Protein AF-A0A0G0LZW6-F1 (afdb_monomer)

pLDDT: mean 90.38, std 9.76, range [41.59, 98.62]

Radius of gyration: 23.18 Å; Cα contacts (8 Å, |Δi|>4): 551; chains: 1; bounding box: 53×40×67 Å

Secondary structure (DSSP, 8-state):
-PPPHHHHHHS-SS-B-HHHHHTS---EEEEEGGGTGGGGGS--B--TT-SS-B-HHHHHH-TTTTHHHHHHHHHS-TTSPEEEEEETTEEEEEE-HHHHHHHHHTT-SEEEEEE--GGGHHHHBSSS-TTSPPEE-TTEEEEEETTTEEEEEESS-B-TT-EEEE---EEE-HHHHHHHHHTT-EEEEEETTEEEEE-TTSSGGGG-EE-TT-SEEESSSSEEEESS-B-TTPEEEE-GGGT---TT-B-SSPP----TT--SS-BTTGGG-HHHHHHTTT-S-HHHHHHHTT-

Organism: NCBI:txid1618422

InterPro domains:
  IPR001214 SET domain [PF00856] (149-240)
  IPR001214 SET domain [PS50280] (138-241)
  IPR003616 Post-SET domain [PS50868] (251-267)
  IPR046341 SET domain superfamily [G3DSA:2.170.270.10] (133-266)
  IPR046341 SET domain superfamily [SSF82199] (136-264)
  IPR053201 Flavunoidine biosynthesis N-methyltransferase [PTHR12350] (147-268)

Solvent-accessible surface area (backbone atoms only — not comparable to full-atom values): 16632 Å² total; per-residue (Å²): 132,82,78,52,67,69,51,69,75,64,49,78,96,68,57,64,30,63,73,43,56,68,70,52,96,62,70,77,44,79,43,56,43,79,72,50,53,71,55,33,80,38,36,81,40,60,45,97,96,54,71,55,67,28,29,54,45,59,32,71,78,34,40,80,82,35,40,70,62,42,46,49,23,71,71,39,70,70,90,59,61,29,35,28,29,80,43,97,92,38,68,39,76,80,45,46,69,44,33,53,52,37,41,52,76,68,68,46,67,57,43,51,26,25,75,52,55,76,68,49,49,83,69,18,42,64,53,76,46,98,84,60,49,48,50,66,35,92,41,49,46,81,43,82,27,98,78,64,58,47,22,28,28,24,74,34,74,41,51,62,64,34,59,44,35,40,60,54,66,53,73,38,39,60,70,53,41,55,52,38,49,76,74,68,37,46,68,50,60,58,42,101,61,35,23,35,51,42,66,86,81,77,45,79,76,68,31,53,35,69,19,74,70,34,44,34,39,31,77,43,84,44,33,33,21,22,67,36,73,40,52,54,73,38,75,48,23,33,40,61,46,34,52,47,68,54,62,82,44,62,54,94,60,73,58,71,58,78,37,94,73,52,71,41,58,55,41,22,54,47,54,74,38,64,74,49,41,66,73,42,60,93,23,31,20,59,41,52,48,54,52,61,78,72,110

Sequence (295 aa):
MELPKIIKDVGFEFSWDEPKVWALDIPVEEIPIKELTWHFSVPFWFKSGGKYDLTPQEVIDNPQQFAEEYQRIKLSDTSHPLDIMLWKGKWLLLDGLHRLVKLYLEEKATVAVRKIPHKDIPKILTKPLADGSSWITPKAEIKESPIGGKGMFAVGDIALGEVVTVWQGTYTDQKGAEKAKQEGKLVMQWDDNLFSVEDRGDDDGYFINHSCDSNLWMEDAYTLIARKYIKSGEEITADYALWEADENYISKWECSCGSIDCRKKITGKDWRINKIQEKYKDHFSPLINKRIKML

Structure (mmCIF, N/CA/C/O backbone):
data_AF-A0A0G0LZW6-F1
#
_entry.id   AF-A0A0G0LZW6-F1
#
loop_
_atom_site.group_PDB
_atom_site.id
_atom_site.type_symbol
_atom_site.label_atom_id
_atom_site.label_alt_id
_atom_site.label_comp_id
_atom_site.label_asym_id
_atom_site.label_entity_id
_atom_site.label_seq_id
_atom_site.pdbx_PDB_ins_code
_atom_site.Cartn_x
_atom_site.Cartn_y
_atom_site.Cartn_z
_atom_site.occupancy
_atom_site.B_iso_or_equiv
_atom_site.auth_seq_id
_atom_site.auth_comp_id
_atom_site.auth_asym_id
_atom_site.auth_atom_id
_atom_site.pdbx_PDB_model_num
ATOM 1 N N . MET A 1 1 ? 9.327 9.688 23.716 1.00 55.78 1 MET A N 1
ATOM 2 C CA . MET A 1 1 ? 8.593 8.776 24.616 1.00 55.78 1 MET A CA 1
ATOM 3 C C . MET A 1 1 ? 8.288 7.535 23.803 1.00 55.78 1 MET A C 1
ATOM 5 O O . MET A 1 1 ? 7.782 7.681 22.697 1.00 55.78 1 MET A O 1
ATOM 9 N N . GLU A 1 2 ? 8.724 6.371 24.261 1.00 68.62 2 GLU A N 1
ATOM 10 C CA . GLU A 1 2 ? 8.570 5.117 23.523 1.00 68.62 2 GLU A CA 1
ATOM 11 C C . GLU A 1 2 ? 7.111 4.639 23.587 1.00 68.62 2 GLU A C 1
ATOM 13 O O . GLU A 1 2 ? 6.469 4.784 24.627 1.00 68.62 2 GLU A O 1
ATOM 18 N N . LEU A 1 3 ? 6.570 4.109 22.483 1.00 76.25 3 LEU A N 1
ATOM 19 C CA . LEU A 1 3 ? 5.200 3.584 22.466 1.00 76.25 3 LEU A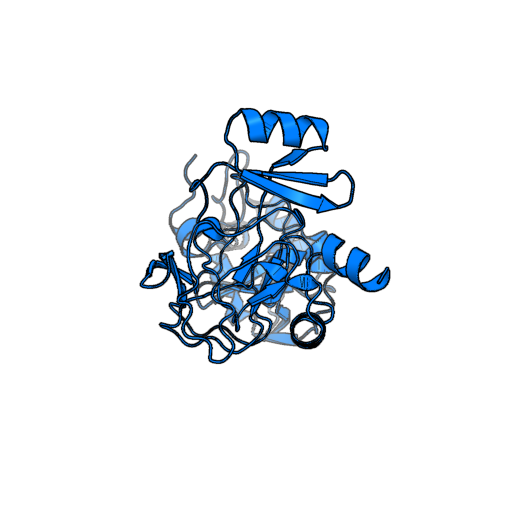 CA 1
ATOM 20 C C . LEU A 1 3 ? 5.067 2.386 23.423 1.00 76.25 3 LEU A C 1
ATOM 22 O O . LEU A 1 3 ? 5.975 1.545 23.452 1.00 76.25 3 LEU A O 1
ATOM 26 N N . PRO A 1 4 ? 3.939 2.248 24.150 1.00 83.56 4 PRO A N 1
ATOM 27 C CA . PRO A 1 4 ? 3.674 1.063 24.955 1.00 83.56 4 PRO A CA 1
ATOM 28 C C . PRO A 1 4 ? 3.776 -0.207 24.110 1.00 83.56 4 PRO A C 1
ATOM 30 O O . PRO A 1 4 ? 3.330 -0.230 22.962 1.00 83.56 4 PRO A O 1
ATOM 33 N N . LYS A 1 5 ? 4.315 -1.287 24.688 1.00 86.00 5 LYS A N 1
ATOM 34 C CA . LYS A 1 5 ? 4.509 -2.560 23.975 1.00 86.00 5 LYS A CA 1
ATOM 35 C C . LYS A 1 5 ? 3.227 -3.044 23.292 1.00 86.00 5 LYS A C 1
ATOM 37 O O . LYS A 1 5 ? 3.263 -3.391 22.122 1.00 86.00 5 LYS A O 1
ATOM 42 N N . ILE A 1 6 ? 2.090 -2.965 23.985 1.00 88.25 6 ILE A N 1
ATOM 43 C CA . ILE A 1 6 ? 0.800 -3.382 23.426 1.00 88.25 6 ILE A CA 1
ATOM 44 C C . ILE A 1 6 ? 0.437 -2.613 22.149 1.00 88.25 6 ILE A C 1
ATOM 46 O O . ILE A 1 6 ? -0.088 -3.209 21.219 1.00 88.25 6 ILE A O 1
ATOM 50 N N . ILE A 1 7 ? 0.773 -1.322 22.063 1.00 86.50 7 ILE A N 1
ATOM 51 C CA . ILE A 1 7 ? 0.525 -0.504 20.870 1.00 86.50 7 ILE A CA 1
ATOM 52 C C . ILE A 1 7 ? 1.431 -0.929 19.720 1.00 86.50 7 ILE A C 1
ATOM 54 O O . ILE A 1 7 ? 0.974 -0.977 18.587 1.00 86.50 7 ILE A O 1
ATOM 58 N N . LYS A 1 8 ? 2.685 -1.303 19.991 1.00 81.69 8 LYS A N 1
ATOM 59 C CA . LYS A 1 8 ? 3.571 -1.872 18.962 1.00 81.69 8 LYS A CA 1
ATOM 60 C C . LYS A 1 8 ? 3.067 -3.237 18.475 1.00 81.69 8 LYS A C 1
ATOM 62 O O . LYS A 1 8 ? 3.116 -3.535 17.282 1.00 81.69 8 LYS A O 1
ATOM 67 N N . ASP A 1 9 ? 2.548 -4.046 19.395 1.00 84.69 9 ASP A N 1
ATOM 68 C CA . ASP A 1 9 ? 2.080 -5.401 19.105 1.00 84.69 9 ASP A CA 1
ATOM 69 C C . ASP A 1 9 ? 0.795 -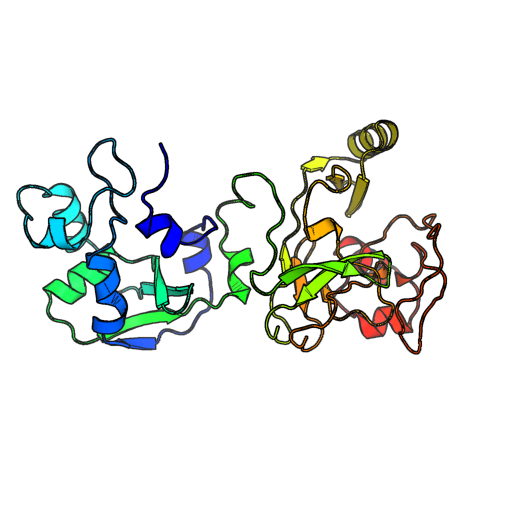5.395 18.262 1.00 84.69 9 ASP A C 1
ATOM 71 O O . ASP A 1 9 ? 0.635 -6.259 17.401 1.00 84.69 9 ASP A O 1
ATOM 75 N N . VAL A 1 10 ? -0.111 -4.429 18.473 1.00 88.62 10 VAL A N 1
ATOM 76 C CA . VAL A 1 10 ? -1.439 -4.427 17.824 1.00 88.62 10 VAL A CA 1
ATOM 77 C C . VAL A 1 10 ? -1.701 -3.252 16.890 1.00 88.62 10 VAL A C 1
ATOM 79 O O . VAL A 1 10 ? -2.567 -3.375 16.038 1.00 88.62 10 VAL A O 1
ATOM 82 N N . GLY A 1 11 ? -1.011 -2.125 17.046 1.00 85.62 11 GLY A N 1
ATOM 83 C CA . GLY A 1 11 ? -1.289 -0.893 16.312 1.00 85.62 11 GLY A CA 1
ATOM 84 C C . GLY A 1 11 ? -0.867 -0.950 14.846 1.00 85.62 11 GLY A C 1
ATOM 85 O O . GLY A 1 11 ? -0.031 -1.770 14.446 1.00 85.62 11 GLY A O 1
ATOM 86 N N . PHE A 1 12 ? -1.450 -0.053 14.049 1.00 84.06 12 PHE A N 1
ATOM 87 C CA . PHE A 1 12 ? -1.004 0.189 12.682 1.00 84.06 12 PHE A CA 1
ATOM 88 C C . PHE A 1 12 ? 0.432 0.714 12.667 1.00 84.06 12 PHE A C 1
ATOM 90 O O . PHE A 1 12 ? 0.847 1.481 13.535 1.00 84.06 12 PHE A O 1
ATOM 97 N N . GLU A 1 13 ? 1.176 0.308 11.644 1.00 81.25 13 GLU A N 1
ATOM 98 C CA . GLU A 1 13 ? 2.562 0.739 11.407 1.00 81.25 13 GLU A CA 1
ATOM 99 C C . GLU A 1 13 ? 2.629 1.930 10.438 1.00 81.25 13 GLU A C 1
ATOM 101 O O . GLU A 1 13 ? 3.702 2.371 10.042 1.00 81.25 13 GLU A O 1
ATOM 106 N N . PHE A 1 14 ? 1.469 2.479 10.080 1.00 74.94 14 PHE A N 1
ATOM 107 C CA . PHE A 1 14 ? 1.313 3.654 9.237 1.00 74.94 14 PHE A CA 1
ATOM 108 C C . PHE A 1 14 ? 0.341 4.644 9.883 1.00 74.94 14 PHE A C 1
ATOM 110 O O . PHE A 1 14 ? -0.417 4.312 10.794 1.00 74.94 14 PHE A O 1
ATOM 117 N N . SER A 1 15 ? 0.371 5.884 9.403 1.00 77.81 15 SER A N 1
ATOM 118 C CA . SER A 1 15 ? -0.559 6.940 9.809 1.00 77.81 15 SER A CA 1
ATOM 119 C C . SER A 1 15 ? -1.542 7.225 8.680 1.00 77.81 15 SER A C 1
ATOM 121 O O . SER A 1 15 ? -1.143 7.270 7.517 1.00 77.81 15 SER A O 1
ATOM 123 N N . TRP A 1 16 ? -2.815 7.434 9.009 1.00 88.12 16 TRP A N 1
ATOM 124 C CA . TRP A 1 16 ? -3.885 7.621 8.028 1.00 88.12 16 TRP A CA 1
ATOM 125 C C . TRP A 1 16 ? -4.710 8.885 8.284 1.00 88.12 16 TRP A C 1
ATOM 127 O O . TRP A 1 16 ? -4.838 9.358 9.411 1.00 88.12 16 TRP A O 1
ATOM 137 N N . ASP A 1 17 ? -5.235 9.435 7.200 1.00 84.69 17 ASP A N 1
ATOM 138 C CA . ASP A 1 17 ? -6.114 10.589 7.121 1.00 84.69 17 ASP A CA 1
ATOM 139 C C . ASP A 1 17 ? -7.564 10.101 7.163 1.00 84.69 17 ASP A C 1
ATOM 141 O O . ASP A 1 17 ? -8.029 9.436 6.235 1.00 84.69 17 ASP A O 1
ATOM 145 N N . GLU A 1 18 ? -8.272 10.397 8.251 1.00 84.62 18 GLU A N 1
ATOM 146 C CA . GLU A 1 18 ? -9.667 9.986 8.435 1.00 84.62 18 GLU A CA 1
ATOM 147 C C . GLU A 1 18 ? -10.572 10.449 7.271 1.00 84.62 18 GLU A C 1
ATOM 149 O O . GLU A 1 18 ? -11.231 9.590 6.684 1.00 84.62 18 GLU A O 1
ATOM 154 N N . PRO A 1 19 ? -10.548 11.724 6.818 1.00 90.31 19 PRO A N 1
ATOM 155 C CA . PRO A 1 19 ? -11.237 12.143 5.596 1.00 90.31 19 PRO A CA 1
ATOM 156 C C . PRO A 1 19 ? -10.988 11.267 4.363 1.00 90.31 19 PRO A C 1
ATOM 158 O O . PRO A 1 19 ? -11.923 11.017 3.598 1.00 90.31 19 PRO A O 1
ATOM 161 N N . LYS A 1 20 ? -9.763 10.767 4.159 1.00 89.38 20 LYS A N 1
ATOM 162 C CA . LYS A 1 20 ? -9.476 9.849 3.045 1.00 89.38 20 LYS A CA 1
ATOM 163 C C . LYS A 1 20 ? -10.083 8.465 3.258 1.00 89.38 20 LYS A C 1
ATOM 165 O O . LYS A 1 20 ? -10.566 7.879 2.295 1.00 89.38 20 LYS A O 1
ATOM 170 N N . VAL A 1 21 ? -10.102 7.957 4.494 1.00 94.62 21 VAL A N 1
ATOM 171 C CA . VAL A 1 21 ? -10.824 6.716 4.842 1.00 94.62 21 VAL A CA 1
ATOM 172 C C . VAL A 1 21 ? -12.322 6.886 4.579 1.00 94.62 21 VAL A C 1
ATOM 174 O O . VAL A 1 21 ? -12.967 6.009 4.003 1.00 94.62 21 VAL A O 1
ATOM 177 N N . TRP A 1 22 ? -12.893 8.031 4.952 1.00 93.81 22 TRP A N 1
ATOM 178 C CA . TRP A 1 22 ? -14.306 8.344 4.734 1.00 93.81 22 TRP A CA 1
ATOM 179 C C . TRP A 1 22 ? -14.671 8.400 3.250 1.00 93.81 22 TRP A C 1
ATOM 181 O O . TRP A 1 22 ? -15.733 7.907 2.876 1.00 93.81 22 TRP A O 1
ATOM 191 N N . ALA A 1 23 ? -13.767 8.906 2.407 1.00 93.19 23 ALA A N 1
ATOM 192 C CA . ALA A 1 23 ? -13.945 9.012 0.960 1.00 93.19 23 ALA A CA 1
ATOM 193 C C . ALA A 1 23 ? -13.907 7.670 0.199 1.00 93.19 23 ALA A C 1
ATOM 195 O O . ALA A 1 23 ? -14.236 7.648 -0.988 1.00 93.19 23 ALA A O 1
ATOM 196 N N . LEU A 1 24 ? -13.505 6.563 0.836 1.00 93.00 24 LEU A N 1
ATOM 197 C CA . LEU A 1 24 ? -13.504 5.251 0.189 1.00 93.00 24 LEU A CA 1
ATOM 198 C C . LEU A 1 24 ? -14.933 4.728 -0.032 1.00 93.00 24 LEU A C 1
ATOM 200 O O . LEU A 1 24 ? -15.763 4.728 0.880 1.00 93.00 24 LEU A O 1
ATOM 204 N N . ASP A 1 25 ? -15.186 4.201 -1.229 1.00 95.56 25 ASP A N 1
ATOM 205 C CA . ASP A 1 25 ? -16.432 3.511 -1.572 1.00 95.56 25 ASP A CA 1
ATOM 206 C C . ASP A 1 25 ? -16.368 2.043 -1.120 1.00 95.56 25 ASP A C 1
ATOM 208 O O . ASP A 1 25 ? -15.994 1.144 -1.876 1.00 95.56 25 ASP A O 1
ATOM 212 N N . ILE A 1 26 ? -16.644 1.820 0.168 1.00 97.56 26 ILE A N 1
ATOM 213 C CA . ILE A 1 26 ? -16.617 0.501 0.813 1.00 97.56 26 ILE A CA 1
ATOM 214 C C . ILE A 1 26 ? -18.026 0.161 1.309 1.00 97.56 26 ILE A C 1
ATOM 216 O O . ILE A 1 26 ? -18.635 0.987 1.998 1.00 97.56 26 ILE A O 1
ATOM 220 N N . PRO A 1 27 ? -18.550 -1.044 1.008 1.00 97.31 27 PRO A N 1
ATOM 221 C CA . PRO A 1 27 ? -19.862 -1.456 1.481 1.00 97.31 27 PRO A CA 1
ATOM 222 C C . PRO A 1 27 ? -19.909 -1.524 3.010 1.00 97.31 27 PRO A C 1
ATOM 224 O O . PRO A 1 27 ? -18.927 -1.852 3.678 1.00 97.31 27 PRO A O 1
ATOM 227 N N . VAL A 1 28 ? -21.088 -1.229 3.550 1.00 98.25 28 VAL A N 1
ATOM 228 C CA . VAL A 1 28 ? -21.366 -1.336 4.982 1.00 98.25 28 VAL A CA 1
ATOM 229 C C . VAL A 1 28 ? -21.889 -2.734 5.290 1.00 98.25 28 VAL A C 1
ATOM 231 O O . VAL A 1 28 ? -22.777 -3.242 4.608 1.00 98.25 28 VAL A O 1
ATOM 234 N N . GLU A 1 29 ? -21.355 -3.336 6.344 1.00 97.81 29 GLU A N 1
ATOM 235 C CA . GLU A 1 29 ? -21.744 -4.646 6.853 1.00 97.81 29 GLU A CA 1
ATOM 236 C C . GLU A 1 29 ? -22.027 -4.565 8.356 1.00 97.81 29 GLU A C 1
ATOM 238 O O . GLU A 1 29 ? -21.423 -3.765 9.063 1.00 97.81 29 GLU A O 1
ATOM 243 N N . GLU A 1 30 ? -22.901 -5.423 8.872 1.00 98.19 30 GLU A N 1
ATOM 244 C CA . GLU A 1 30 ? -23.117 -5.565 10.316 1.00 98.19 30 GLU A CA 1
ATOM 245 C C . GLU A 1 30 ? -22.221 -6.671 10.876 1.00 98.19 30 GLU A C 1
ATOM 247 O O . GLU A 1 30 ? -22.201 -7.787 10.349 1.00 98.19 30 GLU A O 1
ATOM 252 N N . ILE A 1 31 ? -21.517 -6.392 11.975 1.00 98.25 31 ILE A N 1
ATOM 253 C CA . ILE A 1 31 ? -20.771 -7.410 12.729 1.00 98.25 31 ILE A CA 1
ATOM 254 C C . ILE A 1 31 ? -21.155 -7.399 14.213 1.00 98.25 31 ILE A C 1
ATOM 256 O O . ILE A 1 31 ? -21.571 -6.363 14.735 1.00 98.25 31 ILE A O 1
ATOM 260 N N . PRO A 1 32 ? -21.004 -8.521 14.937 1.00 98.50 32 PRO A N 1
ATOM 261 C CA . PRO A 1 32 ? -21.174 -8.544 16.386 1.00 98.50 32 PRO A CA 1
ATOM 262 C C . PRO A 1 32 ? -20.197 -7.593 17.095 1.00 98.50 32 PRO A C 1
ATOM 264 O O . PRO A 1 32 ? -18.986 -7.694 16.898 1.00 98.50 32 PRO A O 1
ATOM 267 N N . ILE A 1 33 ? -20.687 -6.748 18.013 1.00 98.06 33 ILE A N 1
ATOM 268 C CA . ILE A 1 33 ? -19.833 -5.804 18.772 1.00 98.06 33 ILE A CA 1
ATOM 269 C C . ILE A 1 33 ? -18.697 -6.524 19.512 1.00 98.06 33 ILE A C 1
ATOM 271 O O . ILE A 1 33 ? -17.582 -6.011 19.595 1.00 98.06 33 ILE A O 1
ATOM 275 N N . LYS A 1 34 ? -18.947 -7.751 19.989 1.00 97.19 34 LYS A N 1
ATOM 276 C CA . LYS A 1 34 ? -17.955 -8.604 20.669 1.00 97.19 34 LYS A CA 1
ATOM 277 C C . LYS A 1 34 ? -16.676 -8.864 19.861 1.00 97.19 34 LYS A C 1
ATOM 279 O O . LYS A 1 34 ? -15.665 -9.217 20.453 1.00 97.19 34 LYS A O 1
ATOM 284 N N . GLU A 1 35 ? -16.702 -8.715 18.535 1.00 97.56 35 GLU A N 1
ATOM 285 C CA . GLU A 1 35 ? -15.496 -8.847 17.706 1.00 97.56 35 GLU A CA 1
ATOM 286 C C . GLU A 1 35 ? -14.520 -7.680 17.903 1.00 97.56 35 GLU A C 1
ATOM 288 O O . GLU A 1 35 ? -13.325 -7.824 17.648 1.00 97.56 35 GLU A O 1
ATOM 293 N N . LEU A 1 36 ? -15.008 -6.539 18.398 1.00 98.19 36 LEU A N 1
ATOM 294 C CA . LEU A 1 36 ? -14.237 -5.310 18.564 1.00 98.19 36 LEU A CA 1
ATOM 295 C C . LEU A 1 36 ? -14.022 -4.916 20.033 1.00 98.19 36 LEU A C 1
ATOM 297 O O . LEU A 1 36 ? -13.223 -4.021 20.296 1.00 98.19 36 LEU A O 1
ATOM 301 N N . THR A 1 37 ? -14.649 -5.578 21.009 1.00 97.50 37 THR A N 1
ATOM 302 C CA . THR A 1 37 ? -14.513 -5.212 22.437 1.00 97.50 37 THR A CA 1
ATOM 303 C C . THR A 1 37 ? -13.091 -5.362 22.977 1.00 97.50 37 THR A C 1
ATOM 305 O O . THR A 1 37 ? -12.751 -4.742 23.980 1.00 97.50 37 THR A O 1
ATOM 308 N N . TRP A 1 38 ? -12.213 -6.105 22.295 1.00 97.38 38 TRP A N 1
ATOM 309 C CA . TRP A 1 38 ? -10.796 -6.195 22.659 1.00 97.38 38 TRP A CA 1
ATOM 310 C C . TRP A 1 38 ? -10.087 -4.828 22.662 1.00 97.38 38 TRP A C 1
ATOM 312 O O . TRP A 1 38 ? -9.137 -4.646 23.423 1.00 97.38 38 TRP A O 1
ATOM 322 N N . HIS A 1 39 ? -10.566 -3.854 21.873 1.00 98.00 39 HIS A N 1
ATOM 323 C CA . HIS A 1 39 ? -10.044 -2.483 21.883 1.00 98.00 39 HIS A CA 1
ATOM 324 C C . HIS A 1 39 ? -10.215 -1.811 23.249 1.00 98.00 39 HIS A C 1
ATOM 326 O O . HIS A 1 39 ? -9.454 -0.906 23.578 1.00 98.00 39 HIS A O 1
ATOM 332 N N . PHE A 1 40 ? -11.181 -2.250 24.067 1.00 98.00 40 PHE A N 1
ATOM 333 C CA . PHE A 1 40 ? -11.456 -1.627 25.361 1.00 98.00 40 PHE A CA 1
ATOM 334 C C . PHE A 1 40 ? -10.333 -1.839 26.368 1.00 98.00 40 PHE A C 1
ATOM 336 O O . PHE A 1 40 ? -10.196 -1.046 27.291 1.00 98.00 40 PHE A O 1
ATOM 343 N N . SER A 1 41 ? -9.501 -2.859 26.163 1.00 96.56 41 SER A N 1
ATOM 344 C CA . SER A 1 41 ? -8.336 -3.146 27.002 1.00 96.56 41 SER A CA 1
ATOM 345 C C . SER A 1 41 ? -7.034 -2.542 26.466 1.00 96.56 41 SER A C 1
ATOM 347 O O . SER A 1 41 ? -5.973 -2.784 27.039 1.00 96.56 41 SER A O 1
ATOM 349 N N . VAL A 1 42 ? -7.079 -1.788 25.364 1.00 96.12 42 VAL A N 1
ATOM 350 C CA . VAL A 1 42 ? -5.892 -1.214 24.718 1.00 96.12 42 VAL A CA 1
ATOM 351 C C . VAL A 1 42 ? -5.909 0.303 24.878 1.00 96.12 42 VAL A C 1
ATOM 353 O O . VAL A 1 42 ? -6.956 0.922 24.674 1.00 96.12 42 VAL A O 1
ATOM 356 N N . PRO A 1 43 ? -4.782 0.932 25.259 1.00 94.81 43 PRO A N 1
ATOM 357 C CA . PRO A 1 43 ? -4.787 2.339 25.611 1.00 94.81 43 PRO A CA 1
ATOM 358 C C . PRO A 1 43 ? -4.692 3.210 24.354 1.00 94.81 43 PRO A C 1
ATOM 360 O O . PRO A 1 43 ? -3.657 3.798 24.074 1.00 94.81 43 PRO A O 1
ATOM 363 N N . PHE A 1 44 ? -5.755 3.248 23.550 1.00 90.25 44 PHE A N 1
ATOM 364 C CA . PHE A 1 44 ? -5.820 4.061 22.330 1.00 90.25 44 PHE A CA 1
ATOM 365 C C . PHE A 1 44 ? -6.122 5.542 22.594 1.00 90.25 44 PHE A C 1
ATOM 367 O O . PHE A 1 44 ? -5.921 6.369 21.706 1.00 90.25 44 PHE A O 1
ATOM 374 N N . TRP A 1 45 ? -6.589 5.889 23.795 1.00 90.56 45 TRP A N 1
ATOM 375 C CA . TRP A 1 45 ? -6.853 7.267 24.201 1.00 90.56 45 TRP A CA 1
ATOM 376 C C . TRP A 1 45 ? -5.719 7.842 25.048 1.00 90.56 45 TRP A C 1
ATOM 378 O O . TRP A 1 45 ? -4.735 7.169 25.376 1.00 90.56 45 TRP A O 1
ATOM 388 N N . PHE A 1 46 ? -5.862 9.126 25.379 1.00 87.25 46 PHE A N 1
ATOM 389 C CA . PHE A 1 46 ? -4.828 9.928 26.017 1.00 87.25 46 PHE A CA 1
ATOM 390 C C . PHE A 1 46 ? -5.344 10.571 27.301 1.00 87.25 46 PHE A C 1
ATOM 392 O O . PHE A 1 46 ? -6.419 11.172 27.312 1.00 87.25 46 PHE A O 1
ATOM 399 N N . LYS A 1 47 ? -4.555 10.503 28.373 1.00 85.56 47 LYS A N 1
ATOM 400 C CA . LYS A 1 47 ? -4.703 11.393 29.533 1.00 85.56 47 LYS A CA 1
ATOM 401 C C . LYS A 1 47 ? -4.107 12.760 29.178 1.00 85.56 47 LYS A C 1
ATOM 403 O O . LYS A 1 47 ? -3.339 12.890 28.223 1.00 85.56 47 LYS A O 1
ATOM 408 N N . SER A 1 48 ? -4.445 13.803 29.938 1.00 77.44 48 SER A N 1
ATOM 409 C CA . SER A 1 48 ? -3.903 15.153 29.711 1.00 77.44 48 SER A CA 1
ATOM 410 C C . SER A 1 48 ? -2.366 15.139 29.705 1.00 77.44 48 SER A C 1
ATOM 412 O O . SER A 1 48 ? -1.743 14.891 30.736 1.00 77.44 48 SER A O 1
ATOM 414 N N . GLY A 1 49 ? -1.758 15.412 28.545 1.00 69.06 49 GLY A N 1
ATOM 415 C CA . GLY A 1 49 ? -0.301 15.400 28.343 1.00 69.06 49 GLY A CA 1
ATOM 416 C C . GLY A 1 49 ? 0.322 14.019 28.080 1.00 69.06 49 GLY A C 1
ATOM 417 O O . GLY A 1 49 ? 1.541 13.930 27.925 1.00 69.06 49 GLY A O 1
ATOM 418 N N . GLY A 1 50 ? -0.490 12.963 28.015 1.00 79.69 50 GLY A N 1
ATOM 419 C CA . GLY A 1 50 ? -0.082 11.585 27.748 1.00 79.69 50 GLY A CA 1
ATOM 420 C C . GLY A 1 50 ? -0.181 11.173 26.278 1.00 79.69 50 GLY A C 1
ATOM 421 O O . GLY A 1 50 ? -0.670 11.915 25.423 1.00 79.69 50 GLY A O 1
ATOM 422 N N . LYS A 1 51 ? 0.313 9.967 25.975 1.00 79.75 51 LYS A N 1
ATOM 423 C CA . LYS A 1 51 ? 0.132 9.283 24.686 1.00 79.75 51 LYS A CA 1
ATOM 424 C C . LYS A 1 51 ? -0.044 7.789 24.924 1.00 79.75 51 LYS A C 1
ATOM 426 O O . LYS A 1 51 ? 0.795 7.171 25.571 1.00 79.75 51 LYS A O 1
ATOM 431 N N . TYR A 1 52 ? -1.085 7.231 24.325 1.00 83.19 52 TYR A N 1
ATOM 432 C CA . TYR A 1 52 ? -1.514 5.848 24.444 1.00 83.19 52 TYR A CA 1
ATOM 433 C C . TYR A 1 52 ? -1.520 5.322 25.887 1.00 83.19 52 TYR A C 1
ATOM 435 O O . TYR A 1 52 ? -0.891 4.313 26.202 1.00 83.19 52 TYR A O 1
ATOM 443 N N . ASP A 1 53 ? -2.187 6.039 26.789 1.00 90.50 53 ASP A N 1
ATOM 444 C CA . ASP A 1 53 ? -2.130 5.802 28.237 1.00 90.50 53 ASP A CA 1
ATOM 445 C C . ASP A 1 53 ? -3.506 5.767 28.923 1.00 90.50 53 ASP A C 1
ATOM 447 O O . ASP A 1 53 ? -3.586 5.717 30.157 1.00 90.50 53 ASP A O 1
ATOM 451 N N . LEU A 1 54 ? -4.583 5.765 28.132 1.00 93.62 54 LEU A N 1
ATOM 452 C CA . LEU A 1 54 ? -5.958 5.615 28.595 1.00 93.62 54 LEU A CA 1
ATOM 453 C C . LEU A 1 54 ? -6.704 4.583 27.750 1.00 93.62 54 LEU A C 1
ATOM 455 O O . LEU A 1 54 ? -6.795 4.701 26.527 1.00 93.62 54 LEU A O 1
ATOM 459 N N . THR A 1 55 ? -7.250 3.570 28.411 1.00 97.19 55 THR A N 1
ATOM 460 C CA . THR A 1 55 ? -8.096 2.547 27.791 1.00 97.19 55 THR A CA 1
ATOM 461 C C . THR A 1 55 ? -9.571 2.959 27.805 1.00 97.19 55 THR A C 1
ATOM 463 O O . THR A 1 55 ? -10.008 3.659 28.724 1.00 97.19 55 THR A O 1
ATOM 466 N N . PRO A 1 56 ? -10.387 2.490 26.845 1.00 97.56 56 PRO A N 1
ATOM 467 C CA . PRO A 1 56 ? -11.829 2.676 26.933 1.00 97.56 56 PRO A CA 1
ATOM 468 C C . PRO A 1 56 ? -12.450 2.054 28.186 1.00 97.56 56 PRO A C 1
ATOM 470 O O . PRO A 1 56 ? -13.360 2.650 28.756 1.00 97.56 56 PRO A O 1
ATOM 473 N N . GLN A 1 57 ? -11.940 0.909 28.656 1.00 98.00 57 GLN A N 1
ATOM 474 C CA . GLN A 1 57 ? -12.439 0.272 29.876 1.00 98.00 57 GLN A CA 1
ATOM 475 C C . GLN A 1 57 ? -12.240 1.164 31.112 1.00 98.00 57 GLN A C 1
ATOM 477 O O . GLN A 1 57 ? -13.175 1.325 31.887 1.00 98.00 57 GLN A O 1
ATOM 482 N N . GLU A 1 58 ? -11.084 1.828 31.259 1.00 97.44 58 GLU A N 1
ATOM 483 C CA . GLU A 1 58 ? -10.860 2.786 32.356 1.00 97.44 58 GLU A CA 1
ATOM 484 C C . GLU A 1 58 ? -11.905 3.916 32.365 1.00 97.44 58 GLU A C 1
ATOM 486 O O . GLU A 1 58 ? -12.357 4.323 33.436 1.00 97.44 58 GLU A O 1
ATO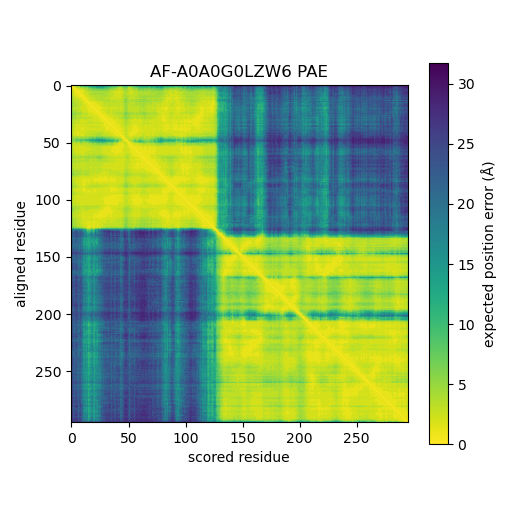M 491 N N . VAL A 1 59 ? -12.302 4.412 31.187 1.00 97.38 59 VAL A N 1
ATOM 492 C CA . VAL A 1 59 ? -13.306 5.481 31.046 1.00 97.38 59 VAL A CA 1
ATOM 493 C C . VAL A 1 59 ? -14.718 4.977 31.337 1.00 97.38 59 VAL A C 1
ATOM 495 O O . VAL A 1 59 ? -15.491 5.687 31.979 1.00 97.38 59 VAL A O 1
ATOM 498 N N . ILE A 1 60 ? -15.050 3.760 30.895 1.00 97.44 60 ILE A N 1
ATOM 499 C CA . ILE A 1 60 ? -16.327 3.097 31.196 1.00 97.44 60 ILE A CA 1
ATOM 500 C C . ILE A 1 60 ? -16.480 2.895 32.707 1.00 97.44 60 ILE A C 1
ATOM 502 O O . ILE A 1 60 ? -17.535 3.206 33.259 1.00 97.44 60 ILE A O 1
ATOM 506 N N . ASP A 1 61 ? -15.424 2.422 33.370 1.00 97.88 61 ASP A N 1
ATOM 507 C CA . ASP A 1 61 ? -15.442 2.104 34.798 1.00 97.88 61 ASP A CA 1
ATOM 508 C C . ASP A 1 61 ? -15.407 3.368 35.676 1.00 97.88 61 ASP A C 1
ATOM 510 O O . ASP A 1 61 ? -15.929 3.367 36.791 1.00 97.88 61 ASP A O 1
ATOM 514 N N . ASN A 1 62 ? -14.822 4.468 35.178 1.00 96.94 62 ASN A N 1
ATOM 515 C CA . ASN A 1 62 ? -14.609 5.705 35.940 1.00 96.94 62 ASN A CA 1
ATOM 516 C C . ASN A 1 62 ? -15.112 6.962 35.191 1.00 96.94 62 ASN A C 1
ATOM 518 O O . ASN A 1 62 ? -14.346 7.907 34.962 1.00 96.94 62 ASN A O 1
ATOM 522 N N . PRO A 1 63 ? -16.411 7.047 34.847 1.00 95.06 63 PRO A N 1
ATOM 523 C CA . PRO A 1 63 ? -16.941 8.092 33.966 1.00 95.06 63 PRO A CA 1
ATOM 524 C C . PRO A 1 63 ? -16.865 9.502 34.563 1.00 95.06 63 PRO A C 1
ATOM 526 O O . PRO A 1 63 ? -16.825 10.483 33.826 1.00 95.06 63 PRO A O 1
ATOM 529 N N . GLN A 1 64 ? -16.850 9.629 35.894 1.00 95.25 64 GLN A N 1
ATOM 530 C CA . GLN A 1 64 ? -16.697 10.923 36.571 1.00 95.25 64 GLN A CA 1
ATOM 531 C C . GLN A 1 64 ? -15.246 11.414 36.544 1.00 95.25 64 GLN A C 1
ATOM 533 O O . GLN A 1 64 ? -15.007 12.609 36.393 1.00 95.25 64 GLN A O 1
ATOM 538 N N . GLN A 1 65 ? -14.282 10.497 36.664 1.00 95.38 65 GLN A N 1
ATOM 539 C CA . GLN A 1 65 ? -12.857 10.820 36.617 1.00 95.38 65 GLN A CA 1
ATOM 540 C C . GLN A 1 65 ? -12.428 11.229 35.204 1.00 95.38 65 GLN A C 1
ATOM 542 O O . GLN A 1 65 ? -11.647 12.163 35.043 1.00 95.38 65 GLN A O 1
ATOM 547 N N . PHE A 1 66 ? -12.968 10.559 34.184 1.00 94.75 66 PHE A N 1
ATOM 548 C CA . PHE A 1 66 ? -12.686 10.826 32.773 1.00 94.75 66 PHE A CA 1
ATOM 549 C C . PHE A 1 66 ? -13.874 11.508 32.084 1.00 94.75 66 PHE A C 1
ATOM 551 O O . PHE A 1 66 ? -14.281 11.117 30.991 1.00 94.75 66 PHE A O 1
ATOM 558 N N . ALA A 1 67 ? -14.449 12.523 32.739 1.00 92.88 67 ALA A N 1
ATOM 559 C CA . ALA A 1 67 ? -15.699 13.149 32.313 1.00 92.88 67 ALA A CA 1
ATOM 560 C C . ALA A 1 67 ? -15.660 13.672 30.870 1.00 92.88 67 ALA A C 1
ATOM 562 O O . ALA A 1 67 ? -16.610 13.445 30.130 1.00 92.88 67 ALA A O 1
ATOM 563 N N . GLU A 1 68 ? -14.578 14.329 30.449 1.00 90.50 68 GLU A N 1
ATOM 564 C CA . GLU A 1 68 ? -14.448 14.864 29.085 1.00 90.50 68 GLU A CA 1
ATOM 565 C C . GLU A 1 68 ? -14.506 13.755 28.029 1.00 90.50 68 GLU A C 1
ATOM 567 O O . GLU A 1 68 ? -15.306 13.816 27.093 1.00 90.50 68 GLU A O 1
ATOM 572 N N . GLU A 1 69 ? -13.719 12.698 28.220 1.00 91.00 69 GLU A N 1
ATOM 573 C CA . GLU A 1 69 ? -13.678 11.565 27.299 1.00 91.00 69 GLU A CA 1
ATOM 574 C C . GLU A 1 69 ? -15.011 10.809 27.297 1.00 91.00 69 GLU A C 1
ATOM 576 O O . GLU A 1 69 ? -15.548 10.472 26.241 1.00 91.00 69 GLU A O 1
ATOM 581 N N . TYR A 1 70 ? -15.622 10.642 28.472 1.00 94.94 70 TYR A N 1
ATOM 582 C CA . TYR A 1 70 ? -16.946 10.046 28.602 1.00 94.94 70 TYR A CA 1
ATOM 583 C C . TYR A 1 70 ? -18.040 10.880 27.913 1.00 94.94 70 TYR A C 1
ATOM 585 O O . TYR A 1 70 ? -18.972 10.325 27.331 1.00 94.94 70 TYR A O 1
ATOM 593 N N . GLN A 1 71 ? -17.934 12.213 27.906 1.00 93.12 71 GLN A N 1
ATOM 594 C CA . GLN A 1 71 ? -18.842 13.064 27.130 1.00 93.12 71 GLN A CA 1
ATOM 595 C C . GLN A 1 71 ? -18.634 12.901 25.621 1.00 93.12 71 GLN A C 1
ATOM 597 O O . GLN A 1 71 ? -19.622 12.824 24.894 1.00 93.12 71 GLN A O 1
ATOM 602 N N . ARG A 1 72 ? -17.389 12.769 25.139 1.00 92.94 72 ARG A N 1
ATOM 603 C CA . ARG A 1 72 ? -17.114 12.483 23.715 1.00 92.94 72 ARG A CA 1
ATOM 604 C C . ARG A 1 72 ? -17.756 11.173 23.263 1.00 92.94 72 ARG A C 1
ATOM 606 O O . ARG A 1 72 ? -18.313 11.122 22.171 1.00 92.94 72 ARG A O 1
ATOM 613 N N . ILE A 1 73 ? -17.752 10.149 24.121 1.00 96.12 73 ILE A N 1
ATOM 614 C CA . ILE A 1 73 ? -18.483 8.896 23.878 1.00 96.12 73 ILE A CA 1
ATOM 615 C C . ILE A 1 73 ? -19.970 9.193 23.672 1.00 96.12 73 ILE A C 1
ATOM 617 O O . ILE A 1 73 ? -20.511 8.870 22.618 1.00 96.12 73 ILE A O 1
ATOM 621 N N . LYS A 1 74 ? -20.632 9.864 24.625 1.00 94.44 74 LYS A N 1
ATOM 622 C CA . LYS A 1 74 ? -22.078 10.154 24.542 1.00 94.44 74 LYS A CA 1
ATOM 623 C C . LYS A 1 74 ? -22.463 10.991 23.324 1.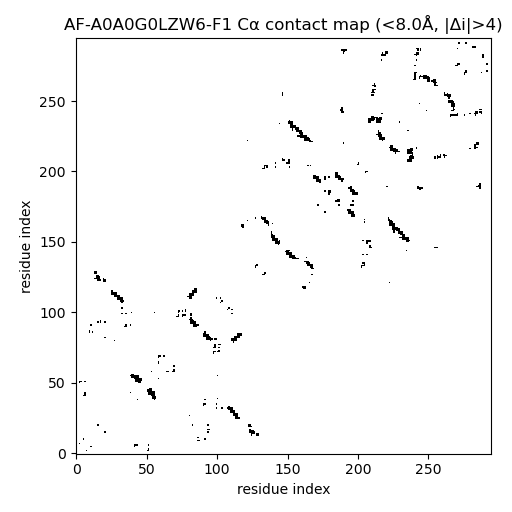00 94.44 74 LYS A C 1
ATOM 625 O O . LYS A 1 74 ? -23.499 10.732 22.710 1.00 94.44 74 LYS A O 1
ATOM 630 N N . LEU A 1 75 ? -21.644 11.988 22.996 1.00 92.81 75 LEU A N 1
ATOM 631 C CA . LEU A 1 75 ? -21.882 12.927 21.900 1.00 92.81 75 LEU A CA 1
ATOM 632 C C . LEU A 1 75 ? -21.542 12.350 20.523 1.00 92.81 75 LEU A C 1
ATOM 634 O O . LEU A 1 75 ? -21.911 12.954 19.521 1.00 92.81 75 LEU A O 1
ATOM 638 N N . SER A 1 76 ? -20.866 11.200 20.455 1.00 93.56 76 SER A N 1
ATOM 639 C CA . SER A 1 76 ? -20.533 10.571 19.178 1.00 93.56 76 SER A CA 1
ATOM 640 C C . SER A 1 76 ? -21.792 10.194 18.382 1.00 93.56 76 SER A C 1
ATOM 642 O O . SER A 1 76 ? -22.772 9.674 18.932 1.00 93.56 76 SER A O 1
ATOM 644 N N . ASP A 1 77 ? -21.771 10.484 17.080 1.00 93.88 77 ASP A N 1
ATOM 645 C CA . ASP A 1 77 ? -22.859 10.168 16.155 1.00 93.88 77 ASP A CA 1
ATOM 646 C C . ASP A 1 77 ? -22.762 8.709 15.699 1.00 93.88 77 ASP A C 1
ATOM 648 O O . ASP A 1 77 ? -21.830 8.317 15.001 1.00 93.88 77 ASP A O 1
ATOM 652 N N . THR A 1 78 ? -23.727 7.891 16.103 1.00 95.12 78 THR A N 1
ATOM 653 C CA . THR A 1 78 ? -23.769 6.459 15.791 1.00 95.12 78 THR A CA 1
ATOM 654 C C . THR A 1 78 ? -24.497 6.141 14.483 1.00 95.12 78 THR A C 1
ATOM 656 O O . THR A 1 78 ? -24.658 4.967 14.160 1.00 95.12 78 THR A O 1
ATOM 659 N N . SER A 1 79 ? -24.922 7.151 13.713 1.00 93.94 79 SER A N 1
ATOM 660 C CA . SER A 1 79 ? -25.524 6.954 12.387 1.00 93.94 79 SER A CA 1
ATOM 661 C C . SER A 1 79 ? -24.505 6.559 11.308 1.00 93.94 79 SER A C 1
ATOM 663 O O . SER A 1 79 ? -24.882 6.006 10.275 1.00 93.94 79 SER A O 1
ATOM 665 N N . HIS A 1 80 ? -23.213 6.794 11.558 1.00 94.19 80 HIS A N 1
ATOM 666 C CA . HIS A 1 80 ? -22.117 6.439 10.660 1.00 94.19 80 HIS A CA 1
ATOM 667 C C . HIS A 1 80 ? -21.450 5.106 11.055 1.00 94.19 80 HIS A C 1
ATOM 669 O O . HIS A 1 80 ? -21.236 4.871 12.251 1.00 94.19 80 HIS A O 1
ATOM 675 N N . PRO A 1 81 ? -21.034 4.269 10.081 1.00 97.38 81 PRO A N 1
ATOM 676 C CA . PRO A 1 81 ? -20.364 2.993 10.342 1.00 97.38 81 PRO A CA 1
ATOM 677 C C . PRO A 1 81 ? -18.941 3.184 10.882 1.00 97.38 81 PRO A C 1
ATOM 679 O O . PRO A 1 81 ? -18.312 4.212 10.626 1.00 97.38 81 PRO A O 1
ATOM 682 N N . LEU A 1 82 ? -18.410 2.194 11.600 1.00 98.31 82 LEU A N 1
ATOM 683 C CA . LEU A 1 82 ? -17.000 2.178 12.014 1.00 98.31 82 LEU A CA 1
ATOM 684 C C . LEU A 1 82 ? -16.098 1.771 10.847 1.00 98.31 82 LEU A C 1
ATOM 686 O O . LEU A 1 82 ? -16.475 0.911 10.053 1.00 98.31 82 LEU A O 1
ATOM 690 N N . ASP A 1 83 ? -14.885 2.306 10.788 1.00 98.50 83 ASP A N 1
ATOM 691 C CA . ASP A 1 83 ? -13.897 1.900 9.790 1.00 98.50 83 ASP A CA 1
ATOM 692 C C . ASP A 1 83 ? -12.880 0.961 10.424 1.00 98.50 83 ASP A C 1
ATOM 694 O O . ASP A 1 83 ? -12.180 1.329 11.369 1.00 98.50 83 ASP A O 1
ATOM 698 N N . ILE A 1 84 ? -12.806 -0.269 9.914 1.00 98.31 84 ILE A N 1
ATOM 699 C CA . ILE A 1 84 ? -11.925 -1.314 10.442 1.00 98.31 84 ILE A CA 1
ATOM 700 C C . ILE A 1 84 ? -11.057 -1.909 9.342 1.00 98.31 84 ILE A C 1
ATOM 702 O O . ILE A 1 84 ? -11.481 -2.035 8.198 1.00 98.31 84 ILE A O 1
ATOM 706 N N . MET A 1 85 ? -9.858 -2.350 9.699 1.00 97.19 85 MET A N 1
ATOM 707 C CA . MET A 1 85 ? -8.956 -3.085 8.817 1.00 97.19 85 MET A CA 1
ATOM 708 C C . MET A 1 85 ? -8.458 -4.338 9.532 1.00 97.19 85 MET A C 1
ATOM 710 O O . MET A 1 85 ? -8.159 -4.306 10.726 1.00 97.19 85 MET A O 1
ATOM 714 N N . LEU A 1 86 ? -8.377 -5.462 8.816 1.00 94.69 86 LEU A N 1
ATOM 715 C CA . LEU A 1 86 ? -7.842 -6.701 9.379 1.00 94.69 86 LEU A CA 1
ATOM 716 C C . LEU A 1 86 ? -6.332 -6.548 9.560 1.00 94.69 86 LEU A C 1
ATOM 718 O O . LEU A 1 86 ? -5.591 -6.664 8.597 1.00 94.69 86 LEU A O 1
ATOM 722 N N . TRP A 1 87 ? -5.848 -6.296 10.766 1.00 90.62 87 TRP A N 1
ATOM 723 C CA . TRP A 1 87 ? -4.442 -6.025 11.043 1.00 90.62 87 TRP A CA 1
ATOM 724 C C . TRP A 1 87 ? -3.893 -7.021 12.060 1.00 90.62 87 TRP A C 1
ATOM 726 O O . TRP A 1 87 ? -4.516 -7.271 13.091 1.00 90.62 87 TRP A O 1
ATOM 736 N N . LYS A 1 88 ? -2.745 -7.643 11.755 1.00 84.31 88 LYS A N 1
ATOM 737 C CA . LYS A 1 88 ? -2.093 -8.646 12.626 1.00 84.31 88 LYS A CA 1
ATOM 738 C C . LYS A 1 88 ? -3.070 -9.721 13.154 1.00 84.31 88 LYS A C 1
ATOM 740 O O . LYS A 1 88 ? -3.007 -10.140 14.307 1.00 84.31 88 LYS A O 1
ATOM 745 N N . GLY A 1 89 ? -4.002 -10.156 12.298 1.00 84.38 89 GLY A N 1
ATOM 746 C CA . GLY A 1 89 ? -4.989 -11.198 12.603 1.00 84.38 89 GLY A CA 1
ATOM 747 C C . GLY A 1 89 ? -6.229 -10.746 13.387 1.00 84.38 89 GLY A C 1
ATOM 748 O O . GLY A 1 89 ? -6.999 -11.603 13.813 1.00 84.38 89 GLY A O 1
ATOM 749 N N . LYS A 1 90 ? -6.448 -9.438 13.588 1.00 93.44 90 LYS A N 1
ATOM 750 C CA . LYS A 1 90 ? -7.626 -8.889 14.285 1.00 93.44 90 LYS A CA 1
ATOM 751 C C . LYS A 1 90 ? -8.228 -7.710 13.527 1.00 93.44 90 LYS A C 1
ATOM 753 O O . LYS A 1 90 ? -7.516 -6.987 12.845 1.00 93.44 90 LYS A O 1
ATOM 758 N N . TRP A 1 91 ? -9.529 -7.479 13.669 1.00 97.44 91 TRP A N 1
ATOM 759 C CA . TRP A 1 91 ? -10.138 -6.234 13.200 1.00 97.44 91 TRP A CA 1
ATOM 760 C C . TRP A 1 91 ? -9.691 -5.082 14.096 1.00 97.44 91 TRP A C 1
ATOM 762 O O . TRP A 1 91 ? -9.988 -5.102 15.291 1.00 97.44 91 TRP A O 1
ATOM 772 N N . LEU A 1 92 ? -8.967 -4.120 13.521 1.00 97.62 92 LEU A N 1
ATOM 773 C CA . LEU A 1 92 ? -8.4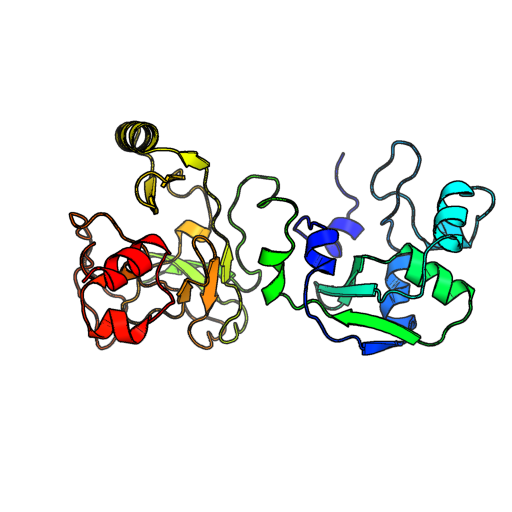58 -2.922 14.185 1.00 97.62 92 LEU A CA 1
ATOM 774 C C . LEU A 1 92 ? -9.148 -1.675 13.624 1.00 97.62 92 LEU A C 1
ATOM 776 O O . LEU A 1 92 ? -9.318 -1.556 12.411 1.00 97.62 92 LEU A O 1
ATOM 780 N N . LEU A 1 93 ? -9.542 -0.757 14.506 1.00 97.50 93 LEU A N 1
ATOM 781 C CA . LEU A 1 93 ? -10.222 0.489 14.148 1.00 97.50 93 LEU A CA 1
ATOM 782 C C . LEU A 1 93 ? -9.269 1.510 13.517 1.00 97.50 93 LEU A C 1
ATOM 784 O O . LEU A 1 93 ? -8.303 1.927 14.153 1.00 97.50 93 LEU A O 1
ATOM 788 N N . LEU A 1 94 ? -9.605 1.950 12.304 1.00 94.69 94 LEU A N 1
ATOM 789 C CA . LEU A 1 94 ? -9.100 3.181 11.688 1.00 94.69 94 LEU A CA 1
ATOM 790 C C . LEU A 1 94 ? -9.892 4.398 12.180 1.00 94.69 94 LEU A C 1
ATOM 792 O O . LEU A 1 94 ? -9.330 5.470 12.356 1.00 94.69 94 LEU A O 1
ATOM 796 N N . ASP A 1 95 ? -11.193 4.239 12.422 1.00 95.81 95 ASP A N 1
ATOM 797 C CA . ASP A 1 95 ? -12.035 5.292 12.990 1.00 95.81 95 ASP A CA 1
ATOM 798 C C . ASP A 1 95 ? -13.257 4.693 13.707 1.00 95.81 95 ASP A C 1
ATOM 800 O O . ASP A 1 95 ? -13.787 3.645 13.331 1.00 95.81 95 ASP A O 1
ATOM 804 N N . GLY A 1 96 ? -13.721 5.388 14.747 1.00 96.25 96 GLY A N 1
ATOM 805 C CA . GLY A 1 96 ? -14.997 5.118 15.402 1.00 96.25 96 GLY A CA 1
ATOM 806 C C . GLY A 1 96 ? -14.921 4.505 16.801 1.00 96.25 96 GLY A C 1
ATOM 807 O O . GLY A 1 96 ? -15.934 4.025 17.305 1.00 96.25 96 GLY A O 1
ATOM 808 N N . LEU A 1 97 ? -13.776 4.554 17.488 1.00 97.12 97 LEU A N 1
ATOM 809 C CA . LEU A 1 97 ? -13.649 3.983 18.837 1.00 97.12 97 LEU A CA 1
ATOM 810 C C . LEU A 1 97 ? -14.679 4.545 19.840 1.00 97.12 97 LEU A C 1
ATOM 812 O O . LEU A 1 97 ? -15.298 3.775 20.571 1.00 97.12 97 LEU A O 1
ATOM 816 N N . HIS A 1 98 ? -14.946 5.857 19.840 1.00 97.56 98 HIS A N 1
ATOM 817 C CA . HIS A 1 98 ? -15.998 6.452 20.686 1.00 97.56 98 HIS A CA 1
ATOM 818 C C . HIS A 1 98 ? -17.397 5.923 20.357 1.00 97.56 98 HIS A C 1
ATOM 820 O O . HIS A 1 98 ? -18.172 5.641 21.271 1.00 97.56 98 HIS A O 1
ATOM 826 N N . ARG A 1 99 ? -17.697 5.745 19.064 1.00 98.06 99 ARG A N 1
ATOM 827 C CA . ARG A 1 99 ? -18.984 5.229 18.574 1.00 98.06 99 ARG A CA 1
ATOM 828 C C . ARG A 1 99 ? -19.179 3.775 18.995 1.00 98.06 99 ARG A C 1
ATOM 830 O O . ARG A 1 99 ? -20.242 3.428 19.500 1.00 98.06 99 ARG A O 1
ATOM 837 N N . LEU A 1 100 ? -18.133 2.954 18.880 1.00 98.44 100 LEU A N 1
ATOM 838 C CA . LEU A 1 100 ? -18.136 1.573 19.364 1.00 98.44 100 LEU A CA 1
ATOM 839 C C . LEU A 1 100 ? -18.461 1.500 20.860 1.00 98.44 100 LEU A C 1
ATOM 841 O O . LEU A 1 100 ? -19.314 0.715 21.267 1.00 98.44 100 LEU A O 1
ATOM 845 N N . VAL A 1 101 ? -17.797 2.322 21.678 1.00 98.25 101 VAL A N 1
ATOM 846 C CA . VAL A 1 101 ? -18.015 2.321 23.131 1.00 98.25 101 VAL A CA 1
ATOM 847 C C . VAL A 1 101 ? -19.431 2.782 23.474 1.00 98.25 101 VAL A C 1
ATOM 849 O O . VAL A 1 101 ? -20.073 2.176 24.328 1.00 98.25 101 VAL A O 1
ATOM 852 N N . LYS A 1 102 ? -19.959 3.801 22.786 1.00 98.25 102 LYS A N 1
ATOM 853 C CA . LYS A 1 102 ? -21.348 4.240 22.968 1.00 98.25 102 LYS A CA 1
ATOM 854 C C . LYS A 1 102 ? -22.341 3.123 22.648 1.00 98.25 102 LYS A C 1
ATOM 856 O O . LYS A 1 102 ? -23.193 2.827 23.477 1.00 98.25 102 LYS A O 1
ATOM 861 N N . LEU A 1 103 ? -22.198 2.469 21.495 1.00 98.19 103 LEU A N 1
ATOM 862 C CA . LEU A 1 103 ? -23.067 1.359 21.092 1.00 98.19 103 LEU A CA 1
ATOM 863 C C . LEU A 1 103 ? -22.988 0.177 22.070 1.00 98.19 103 LEU A C 1
ATOM 865 O O . LEU A 1 103 ? -24.002 -0.460 22.346 1.00 98.19 103 LEU A O 1
ATOM 869 N N . TYR A 1 104 ? -21.807 -0.088 22.633 1.00 98.31 104 TYR A N 1
ATOM 870 C CA . TYR A 1 104 ? -21.639 -1.085 23.688 1.00 98.31 104 TYR A CA 1
ATOM 871 C C . TYR A 1 104 ? -22.386 -0.711 24.978 1.00 98.31 104 TYR A C 1
ATOM 873 O O . TYR A 1 104 ? -23.085 -1.550 25.538 1.00 98.31 104 TYR A O 1
ATOM 881 N N . LEU A 1 105 ? -22.284 0.545 25.432 1.00 97.75 105 LEU A N 1
ATOM 882 C CA . LEU A 1 105 ? -23.011 1.041 26.611 1.00 97.75 105 LEU A CA 1
ATOM 883 C C . LEU A 1 105 ? -24.534 1.063 26.406 1.00 97.75 105 LEU A C 1
ATOM 885 O O . LEU A 1 105 ? -25.283 0.955 27.369 1.00 97.75 105 LEU A O 1
ATOM 889 N N . GLU A 1 106 ? -24.988 1.191 25.160 1.00 97.81 106 GLU A N 1
ATOM 890 C CA . GLU A 1 106 ? -26.394 1.062 24.757 1.00 97.81 106 GLU A CA 1
ATOM 891 C C . GLU A 1 106 ? -26.832 -0.402 24.541 1.00 97.81 106 GLU A C 1
ATOM 893 O O . GLU A 1 106 ? -27.917 -0.646 24.008 1.00 97.81 106 GLU A O 1
ATOM 898 N N . GLU A 1 107 ? -25.989 -1.370 24.920 1.00 97.81 107 GLU A N 1
ATOM 899 C CA . GLU A 1 107 ? -26.247 -2.814 24.849 1.00 97.81 107 GLU A CA 1
ATOM 900 C C . GLU A 1 107 ? -26.610 -3.311 23.437 1.00 97.81 107 GLU A C 1
ATOM 902 O O . GLU A 1 107 ? -27.376 -4.262 23.252 1.00 97.81 107 GLU A O 1
ATOM 907 N N . LYS A 1 108 ? -26.057 -2.676 22.396 1.00 98.31 108 LYS A N 1
ATOM 908 C CA . LYS A 1 108 ? -26.262 -3.116 21.013 1.00 98.31 108 LYS A CA 1
ATOM 909 C C . LYS A 1 108 ? -25.550 -4.448 20.765 1.00 98.31 108 LYS A C 1
ATOM 911 O O . LYS A 1 108 ? -24.422 -4.672 21.195 1.00 98.31 108 LYS A O 1
ATOM 916 N N . ALA A 1 109 ? -26.209 -5.344 20.032 1.00 97.62 109 ALA A N 1
ATOM 917 C CA . ALA A 1 109 ? -25.633 -6.642 19.683 1.00 97.62 109 ALA A CA 1
ATOM 918 C C . ALA A 1 109 ? -24.644 -6.547 18.508 1.00 97.62 109 ALA A C 1
ATOM 920 O O . ALA A 1 109 ? -23.633 -7.258 18.480 1.00 97.62 109 ALA A O 1
ATOM 921 N N . THR A 1 110 ? -24.939 -5.673 17.544 1.00 98.38 110 THR A N 1
ATOM 922 C CA . THR A 1 110 ? -24.173 -5.494 16.308 1.00 98.38 110 THR A CA 1
ATOM 923 C C . THR A 1 110 ? -23.826 -4.031 16.072 1.00 98.38 110 THR A C 1
ATOM 925 O O . THR A 1 110 ? -24.369 -3.131 16.719 1.00 98.38 110 THR A O 1
ATOM 928 N N . VAL A 1 111 ? -22.875 -3.816 15.170 1.00 98.25 111 VAL A N 1
ATOM 929 C CA . VAL A 1 111 ? -22.464 -2.502 14.701 1.00 98.25 111 VAL A CA 1
ATOM 930 C C . VAL A 1 111 ? -22.193 -2.536 13.201 1.00 98.25 111 VAL A C 1
ATOM 932 O O . VAL A 1 111 ? -21.551 -3.462 12.696 1.00 98.25 111 VAL A O 1
ATOM 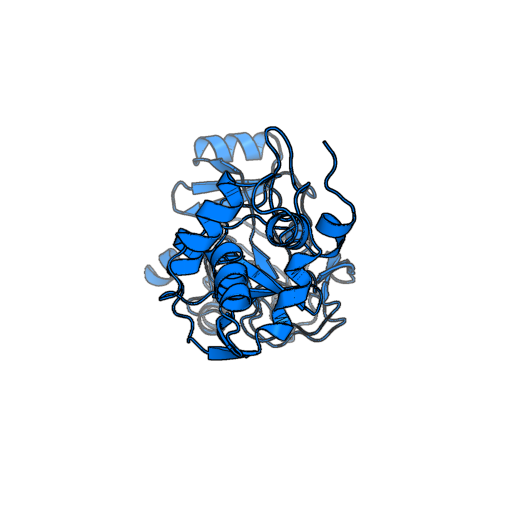935 N N . ALA A 1 112 ? -22.647 -1.488 12.517 1.00 98.44 112 ALA A N 1
ATOM 936 C CA . ALA A 1 112 ? -22.314 -1.195 11.134 1.00 98.44 112 ALA A CA 1
ATOM 937 C C . ALA A 1 112 ? -20.822 -0.865 10.995 1.00 98.44 112 ALA A C 1
ATOM 939 O O . ALA A 1 112 ? -20.298 0.016 11.684 1.00 98.44 112 ALA A O 1
ATOM 940 N N . VAL A 1 113 ? -20.139 -1.533 10.071 1.00 98.62 113 VAL A N 1
ATOM 941 C CA . VAL A 1 113 ? -18.717 -1.341 9.784 1.00 98.62 113 VAL A CA 1
ATOM 942 C C . VAL A 1 113 ? -18.448 -1.299 8.285 1.00 98.62 113 VAL A C 1
ATOM 944 O O . VAL A 1 113 ? -19.151 -1.930 7.500 1.00 98.62 113 VAL A O 1
ATOM 947 N N . ARG A 1 114 ? -17.381 -0.608 7.891 1.00 98.56 114 ARG A N 1
ATOM 948 C CA . ARG A 1 114 ? -16.730 -0.748 6.586 1.00 98.56 114 ARG A CA 1
ATOM 949 C C . ARG A 1 114 ? -15.394 -1.452 6.798 1.00 98.56 114 ARG A C 1
ATOM 951 O O . ARG A 1 114 ? -14.562 -1.009 7.592 1.00 98.56 114 ARG A O 1
ATOM 958 N N . LYS A 1 115 ? -15.191 -2.575 6.108 1.00 98.12 115 LYS A N 1
ATOM 959 C CA . LYS A 1 115 ? -13.953 -3.365 6.180 1.00 98.12 115 LYS A CA 1
ATOM 960 C C . LYS A 1 115 ? -12.971 -2.863 5.130 1.00 98.12 115 LYS A C 1
ATOM 962 O O . LYS A 1 115 ? -12.993 -3.312 3.988 1.00 98.12 115 LYS A O 1
ATOM 967 N N . ILE A 1 116 ? -12.121 -1.922 5.523 1.00 96.69 116 ILE A N 1
ATOM 968 C CA . ILE A 1 116 ? -11.123 -1.306 4.654 1.00 96.69 116 ILE A CA 1
ATOM 969 C C . ILE A 1 116 ? -10.071 -2.360 4.278 1.00 96.69 116 ILE A C 1
ATOM 971 O O . ILE A 1 116 ? -9.387 -2.896 5.159 1.00 96.69 116 ILE A O 1
ATOM 975 N N . PRO A 1 117 ? -9.936 -2.708 2.988 1.00 91.06 117 PRO A N 1
ATOM 976 C CA . PRO A 1 117 ? -8.986 -3.720 2.564 1.00 91.06 117 PRO A CA 1
ATOM 977 C C . PRO A 1 117 ? -7.566 -3.143 2.532 1.00 91.06 117 PRO A C 1
ATOM 979 O O . PRO A 1 117 ? -7.360 -1.953 2.305 1.00 91.06 117 PRO A O 1
ATOM 982 N N . HIS A 1 118 ? -6.556 -4.001 2.694 1.00 83.12 118 HIS A N 1
ATOM 983 C CA . HIS A 1 118 ? -5.143 -3.578 2.690 1.00 83.12 118 HIS A CA 1
ATOM 984 C C . HIS A 1 118 ? -4.733 -2.858 1.408 1.00 83.12 118 HIS A C 1
ATOM 986 O O . HIS A 1 118 ? -3.941 -1.924 1.458 1.00 83.12 118 HIS A O 1
ATOM 992 N N . LYS A 1 119 ? -5.320 -3.241 0.268 1.00 77.62 119 LYS A N 1
ATOM 993 C CA . LYS A 1 119 ? -5.077 -2.581 -1.023 1.00 77.62 119 LYS A CA 1
ATOM 994 C C . LYS A 1 119 ? -5.403 -1.082 -1.020 1.00 77.62 119 LYS A C 1
ATOM 996 O O . LYS A 1 119 ? -4.907 -0.364 -1.876 1.00 77.62 119 LYS A O 1
ATOM 1001 N N . ASP A 1 120 ? -6.227 -0.615 -0.080 1.00 87.19 120 ASP A N 1
ATOM 1002 C CA . ASP A 1 120 ? -6.619 0.790 0.023 1.00 87.19 120 ASP A CA 1
ATOM 1003 C C . ASP A 1 120 ? -5.764 1.580 1.032 1.00 87.19 120 ASP A C 1
ATOM 1005 O O . ASP A 1 120 ? -5.941 2.792 1.136 1.00 87.19 120 ASP A O 1
ATOM 1009 N N . ILE A 1 121 ? -4.784 0.953 1.709 1.00 84.44 121 ILE A N 1
ATOM 1010 C CA . ILE A 1 121 ? -3.810 1.651 2.576 1.00 84.44 121 ILE A CA 1
ATOM 1011 C C . ILE A 1 121 ? -3.180 2.866 1.871 1.00 84.44 121 ILE A C 1
ATOM 1013 O O . ILE A 1 121 ? -3.214 3.949 2.459 1.00 84.44 121 ILE A O 1
ATOM 1017 N N . PRO A 1 122 ? -2.675 2.774 0.620 1.00 74.50 122 PRO A N 1
ATOM 1018 C CA . PRO A 1 122 ? -2.030 3.917 -0.036 1.00 74.50 122 PRO A CA 1
ATOM 1019 C C . PRO A 1 122 ? -2.966 5.116 -0.215 1.00 74.50 122 PRO A C 1
ATOM 1021 O O . PRO A 1 122 ? -2.530 6.265 -0.180 1.00 74.50 122 PRO A O 1
ATOM 1024 N N . LYS A 1 123 ? -4.273 4.859 -0.351 1.00 82.62 123 LYS A N 1
ATOM 1025 C CA . LYS A 1 123 ? -5.291 5.895 -0.548 1.00 82.62 123 LYS A CA 1
ATOM 1026 C C . LYS A 1 123 ? -5.582 6.674 0.728 1.00 82.62 123 LYS A C 1
ATOM 1028 O O . LYS A 1 123 ? -6.071 7.795 0.635 1.00 82.62 123 LYS A O 1
ATOM 1033 N N . ILE A 1 124 ? -5.289 6.107 1.899 1.00 86.81 124 ILE A N 1
ATOM 1034 C CA . ILE A 1 124 ? -5.692 6.673 3.190 1.00 86.81 124 ILE A CA 1
ATOM 1035 C C . ILE A 1 124 ? -4.549 7.285 3.993 1.00 86.81 124 ILE A C 1
ATOM 1037 O O . ILE A 1 124 ? -4.805 7.803 5.064 1.00 86.81 124 ILE A O 1
ATOM 1041 N N . LEU A 1 125 ? -3.301 7.275 3.529 1.00 79.62 125 LEU A N 1
ATOM 1042 C CA . LEU A 1 125 ? -2.168 7.782 4.318 1.00 79.62 125 LEU A CA 1
ATOM 1043 C C . LEU A 1 125 ? -2.279 9.297 4.634 1.00 79.62 125 LEU A C 1
ATOM 1045 O O . LEU A 1 125 ? -2.594 10.087 3.737 1.00 79.62 125 LEU A O 1
ATOM 1049 N N . THR A 1 126 ? -1.982 9.732 5.878 1.00 60.06 126 THR A N 1
ATOM 1050 C CA . THR A 1 126 ? -1.900 11.178 6.248 1.00 60.06 126 THR A CA 1
ATOM 1051 C C . THR A 1 126 ? -0.820 11.891 5.462 1.00 60.06 126 THR A C 1
ATOM 1053 O O . THR A 1 126 ? -0.979 13.029 5.021 1.00 60.06 126 THR A O 1
ATOM 1056 N N . LYS A 1 127 ? 0.298 11.193 5.320 1.00 52.06 127 LYS A N 1
ATOM 1057 C CA . LYS A 1 127 ? 1.501 11.524 4.580 1.00 52.06 127 LYS A CA 1
ATOM 1058 C C . LYS A 1 127 ? 2.139 10.188 4.191 1.00 52.06 127 LYS A C 1
ATOM 1060 O O . LYS A 1 127 ? 1.841 9.179 4.834 1.00 52.06 127 LYS A O 1
ATOM 1065 N N . PRO A 1 128 ? 3.032 10.163 3.198 1.00 50.41 128 PRO A N 1
ATOM 1066 C CA . PRO A 1 128 ? 4.007 9.078 3.122 1.00 50.41 128 PRO A CA 1
ATOM 1067 C C . PRO A 1 128 ? 4.665 8.799 4.487 1.00 50.41 128 PRO A C 1
ATOM 1069 O O . PRO A 1 128 ? 4.653 9.696 5.336 1.00 50.41 128 PRO A O 1
ATOM 1072 N N . LEU A 1 129 ? 5.150 7.566 4.722 1.00 50.31 129 LEU A N 1
ATOM 1073 C CA . LEU A 1 129 ? 5.615 7.078 6.036 1.00 50.31 129 LEU A CA 1
ATOM 1074 C C . LEU A 1 129 ? 6.400 8.150 6.812 1.00 50.31 129 LEU A C 1
ATOM 1076 O O . LEU A 1 129 ? 7.141 8.940 6.234 1.00 50.31 129 LEU A O 1
ATOM 1080 N N . ALA A 1 130 ? 6.207 8.210 8.134 1.00 41.59 130 ALA A N 1
ATOM 1081 C CA . ALA A 1 130 ? 6.659 9.330 8.969 1.00 41.59 130 ALA A CA 1
ATOM 1082 C C . ALA A 1 130 ? 8.184 9.586 8.952 1.00 41.59 130 ALA A C 1
ATOM 1084 O O . ALA A 1 130 ? 8.620 10.653 9.382 1.00 41.59 130 ALA A O 1
ATOM 1085 N N . ASP A 1 131 ? 8.976 8.632 8.466 1.00 52.09 131 ASP A N 1
ATOM 1086 C CA . ASP A 1 131 ? 10.429 8.701 8.288 1.00 52.09 131 ASP A CA 1
ATOM 1087 C C . ASP A 1 131 ? 10.873 8.991 6.838 1.00 52.09 131 ASP A C 1
ATOM 1089 O O . ASP A 1 131 ? 12.067 9.131 6.588 1.00 52.09 131 ASP A O 1
ATOM 1093 N N . GLY A 1 132 ? 9.935 9.124 5.894 1.00 59.53 132 GLY A N 1
ATOM 1094 C CA . GLY A 1 132 ? 10.215 9.325 4.472 1.00 59.53 132 GLY A CA 1
ATOM 1095 C C . GLY A 1 132 ? 10.621 8.057 3.713 1.00 59.53 132 GLY A C 1
ATOM 1096 O O . GLY A 1 132 ? 10.996 8.177 2.549 1.00 59.53 132 GLY A O 1
ATOM 1097 N N . SER A 1 133 ? 10.545 6.875 4.336 1.00 66.69 133 SER A N 1
ATOM 1098 C CA . SER A 1 133 ? 10.837 5.586 3.692 1.00 66.69 133 SER A CA 1
ATOM 1099 C C . SER A 1 133 ? 9.696 5.112 2.787 1.00 66.69 133 SER A C 1
ATOM 1101 O O . SER A 1 133 ? 8.536 5.503 2.970 1.00 66.69 133 SER A O 1
ATOM 1103 N N . SER A 1 134 ? 10.007 4.261 1.805 1.00 77.38 134 SER A N 1
ATOM 1104 C CA . SER A 1 134 ? 8.967 3.590 1.021 1.00 77.38 134 SER A CA 1
ATOM 1105 C C . SER A 1 134 ? 8.222 2.588 1.885 1.00 77.38 134 SER A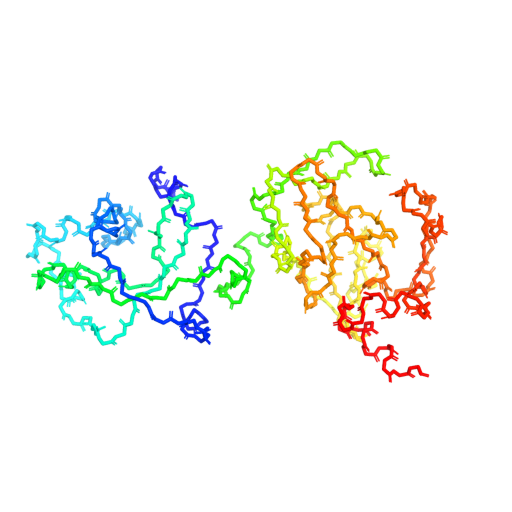 C 1
ATOM 1107 O O . SER A 1 134 ? 8.800 1.901 2.724 1.00 77.38 134 SER A O 1
ATOM 1109 N N . TRP A 1 135 ? 6.918 2.462 1.657 1.00 83.25 135 TRP A N 1
ATOM 1110 C CA . TRP A 1 135 ? 6.172 1.363 2.256 1.00 83.25 135 TRP A CA 1
ATOM 1111 C C . TRP A 1 135 ? 6.343 0.121 1.394 1.00 83.25 135 TRP A C 1
ATOM 1113 O O . TRP A 1 135 ? 6.086 0.177 0.194 1.00 83.25 135 TRP A O 1
ATOM 1123 N N . ILE A 1 136 ? 6.704 -1.002 2.006 1.00 85.62 136 ILE A N 1
ATOM 1124 C CA . ILE A 1 136 ? 6.675 -2.321 1.374 1.00 85.62 136 ILE A CA 1
ATOM 1125 C C . ILE A 1 136 ? 5.632 -3.197 2.063 1.00 85.62 136 ILE A C 1
ATOM 1127 O O . ILE A 1 136 ? 5.368 -3.064 3.261 1.00 85.62 136 ILE A O 1
ATOM 1131 N N . THR A 1 137 ? 5.033 -4.114 1.310 1.00 85.31 137 THR A N 1
ATOM 1132 C CA . THR A 1 137 ? 4.076 -5.070 1.869 1.00 85.31 137 THR A CA 1
ATOM 1133 C C . THR A 1 137 ? 4.723 -5.924 2.967 1.00 85.31 137 THR A C 1
ATOM 1135 O O . THR A 1 137 ? 5.836 -6.416 2.778 1.00 85.31 137 THR A O 1
ATOM 1138 N N . PRO A 1 138 ? 4.029 -6.208 4.089 1.00 85.31 138 PRO A N 1
ATOM 1139 C CA . PRO A 1 138 ? 4.531 -7.128 5.117 1.00 85.31 138 PRO A CA 1
ATOM 1140 C C . PRO A 1 138 ? 4.656 -8.576 4.612 1.00 85.31 138 PRO A C 1
ATOM 1142 O O . PRO A 1 138 ? 5.155 -9.448 5.320 1.00 85.31 138 PRO A O 1
ATOM 1145 N N . LYS A 1 139 ? 4.176 -8.850 3.392 1.00 91.44 139 LYS A N 1
ATOM 1146 C CA . LYS A 1 139 ? 4.364 -10.116 2.683 1.00 91.44 139 LYS A CA 1
ATOM 1147 C C . LYS A 1 139 ? 5.653 -10.154 1.862 1.00 91.44 139 LYS A C 1
ATOM 1149 O O . LYS A 1 139 ? 5.820 -11.095 1.092 1.00 91.44 139 LYS A O 1
ATOM 1154 N N . ALA A 1 140 ? 6.540 -9.174 2.007 1.00 93.12 140 ALA A N 1
ATOM 1155 C CA . ALA A 1 140 ? 7.827 -9.127 1.335 1.00 93.12 140 ALA A CA 1
ATOM 1156 C C . ALA A 1 140 ? 8.989 -9.136 2.335 1.00 93.12 140 ALA A C 1
ATOM 1158 O O . ALA A 1 140 ? 8.873 -8.666 3.464 1.00 93.12 140 ALA A O 1
ATOM 1159 N N . GLU A 1 141 ? 10.126 -9.662 1.898 1.00 93.62 141 GLU A N 1
ATOM 1160 C CA . GLU A 1 141 ? 11.401 -9.591 2.609 1.00 93.62 141 GLU A CA 1
ATOM 1161 C C . GLU A 1 141 ? 12.550 -9.402 1.611 1.00 93.62 141 GLU A C 1
ATOM 1163 O O . GLU A 1 141 ? 12.432 -9.781 0.443 1.00 93.62 141 GLU A O 1
ATOM 1168 N N . ILE A 1 142 ? 13.685 -8.870 2.068 1.00 93.06 142 ILE A N 1
ATOM 1169 C CA . ILE A 1 142 ? 14.894 -8.753 1.246 1.00 93.06 142 ILE A CA 1
ATOM 1170 C C . ILE A 1 142 ? 15.845 -9.915 1.539 1.00 93.06 142 ILE A C 1
ATOM 1172 O O . ILE A 1 142 ? 16.231 -10.150 2.686 1.00 93.06 142 ILE A O 1
ATOM 1176 N N . LYS A 1 143 ? 16.252 -10.632 0.489 1.00 92.81 143 LYS A N 1
ATOM 1177 C CA . LYS A 1 143 ? 17.170 -11.780 0.552 1.00 92.81 143 LYS A CA 1
ATOM 1178 C C . LYS A 1 143 ? 18.171 -11.758 -0.596 1.00 92.81 143 LYS A C 1
ATOM 1180 O O . LYS A 1 143 ? 18.063 -10.949 -1.514 1.00 92.81 143 LYS A O 1
ATOM 1185 N N . GLU A 1 144 ? 19.156 -12.652 -0.542 1.00 93.06 144 GLU A N 1
ATOM 1186 C CA . GLU A 1 144 ? 20.064 -12.870 -1.668 1.00 93.06 144 GLU A CA 1
ATOM 1187 C C . GLU A 1 144 ? 19.278 -13.339 -2.901 1.00 93.06 144 GLU A C 1
ATOM 1189 O O . GLU A 1 144 ? 18.440 -14.238 -2.815 1.00 93.06 144 GLU A O 1
ATOM 1194 N N . SER A 1 145 ? 19.554 -12.722 -4.046 1.00 90.12 145 SER A N 1
ATOM 1195 C CA . SER A 1 145 ? 18.892 -12.972 -5.321 1.00 90.12 145 SER A CA 1
ATOM 1196 C C . SER A 1 145 ? 19.880 -13.508 -6.355 1.00 90.12 145 SER A C 1
ATOM 1198 O O . SER A 1 145 ? 20.962 -12.935 -6.534 1.00 90.12 145 SER A O 1
ATOM 1200 N N . PRO A 1 146 ? 19.495 -14.545 -7.118 1.00 82.69 146 PRO A N 1
ATOM 1201 C CA . PRO A 1 146 ? 20.286 -15.031 -8.243 1.00 82.69 146 PRO A CA 1
ATOM 1202 C C . PRO A 1 146 ? 20.307 -14.053 -9.434 1.00 82.69 146 PRO A C 1
ATOM 1204 O O . PRO A 1 146 ? 21.110 -14.239 -10.348 1.00 82.69 146 PRO A O 1
ATOM 1207 N N . ILE A 1 147 ? 19.438 -13.033 -9.449 1.00 80.38 147 ILE A N 1
ATOM 1208 C CA . ILE A 1 147 ? 19.352 -12.031 -10.521 1.00 80.38 147 ILE A CA 1
ATOM 1209 C C . ILE A 1 147 ? 20.304 -10.860 -10.252 1.00 80.38 147 ILE A C 1
ATOM 1211 O O . ILE A 1 147 ? 21.062 -10.470 -11.140 1.00 80.38 147 ILE A O 1
ATOM 1215 N N . GLY A 1 148 ? 20.247 -10.289 -9.044 1.00 72.00 148 GLY A N 1
ATOM 1216 C CA . GLY A 1 148 ? 20.834 -8.975 -8.742 1.00 72.00 148 GLY A CA 1
ATOM 1217 C C . GLY A 1 148 ? 21.672 -8.900 -7.466 1.00 72.00 148 GLY A C 1
ATOM 1218 O O . GLY A 1 148 ? 21.969 -7.804 -6.997 1.00 72.00 148 GLY A O 1
ATOM 1219 N N . GLY A 1 149 ? 22.047 -10.035 -6.870 1.00 86.31 149 GLY A N 1
ATOM 1220 C CA . GLY A 1 149 ? 22.749 -10.078 -5.585 1.00 86.31 149 GLY A CA 1
ATOM 1221 C C . GLY A 1 149 ? 21.777 -9.992 -4.414 1.00 86.31 149 GLY A C 1
ATOM 1222 O O . GLY A 1 149 ? 21.652 -10.958 -3.682 1.00 86.31 149 GLY A O 1
ATOM 1223 N N . LYS A 1 150 ? 21.002 -8.908 -4.287 1.00 91.38 150 LYS A N 1
ATOM 1224 C CA . LYS A 1 150 ? 19.837 -8.839 -3.382 1.00 91.38 150 LYS A CA 1
ATOM 1225 C C . LYS A 1 150 ? 18.549 -8.671 -4.171 1.00 91.38 150 LYS A C 1
ATOM 1227 O O . LYS A 1 150 ? 18.569 -8.086 -5.249 1.00 91.38 150 LYS A O 1
ATOM 1232 N N . GLY A 1 151 ? 17.451 -9.192 -3.644 1.00 93.88 151 GLY A N 1
ATOM 1233 C CA . GLY A 1 151 ? 16.127 -9.097 -4.245 1.00 93.88 151 GLY A CA 1
ATOM 1234 C C . GLY A 1 151 ? 15.027 -9.104 -3.196 1.00 93.88 151 GLY A C 1
ATOM 1235 O O . GLY A 1 151 ? 15.226 -9.566 -2.070 1.00 93.88 151 GLY A O 1
ATOM 1236 N N . MET A 1 152 ? 13.866 -8.594 -3.586 1.00 95.38 152 MET A N 1
ATOM 1237 C CA . MET A 1 152 ? 12.642 -8.668 -2.802 1.00 95.38 152 MET A CA 1
ATOM 1238 C C . MET A 1 152 ? 11.923 -9.992 -3.085 1.00 95.38 152 MET A C 1
ATOM 1240 O O . MET A 1 152 ? 11.706 -10.342 -4.240 1.00 95.38 152 MET A O 1
ATOM 1244 N N . PHE A 1 153 ? 11.534 -10.729 -2.048 1.00 97.25 153 PHE A N 1
ATOM 1245 C CA . PHE A 1 153 ? 10.861 -12.026 -2.156 1.00 97.25 153 PHE A CA 1
ATOM 1246 C C . PHE A 1 153 ? 9.552 -12.029 -1.382 1.00 97.25 153 PHE A C 1
ATOM 1248 O O . PHE A 1 153 ? 9.451 -11.425 -0.317 1.00 97.25 153 PHE A O 1
ATOM 1255 N N . ALA A 1 154 ? 8.559 -12.746 -1.899 1.00 97.19 154 ALA A N 1
ATOM 1256 C CA . ALA A 1 154 ? 7.299 -12.945 -1.205 1.00 97.19 154 ALA A CA 1
ATOM 1257 C C . ALA A 1 154 ? 7.471 -13.945 -0.043 1.00 97.19 154 ALA A C 1
ATOM 1259 O O . ALA A 1 154 ? 7.888 -15.079 -0.259 1.00 97.19 154 ALA A O 1
ATOM 1260 N N . VAL A 1 155 ? 7.101 -13.571 1.185 1.00 95.81 155 VAL A N 1
ATOM 1261 C CA . VAL A 1 155 ? 7.002 -14.488 2.346 1.00 95.81 155 VAL A CA 1
ATOM 1262 C C . VAL A 1 155 ? 5.595 -15.035 2.551 1.00 95.81 155 VAL A C 1
ATOM 1264 O O . VAL A 1 155 ? 5.400 -16.030 3.248 1.00 95.81 155 VAL A O 1
ATOM 1267 N N . GLY A 1 156 ? 4.609 -14.433 1.898 1.00 92.19 156 GLY A N 1
ATOM 1268 C CA . GLY A 1 156 ? 3.229 -14.896 1.849 1.00 92.19 156 GLY A CA 1
ATOM 1269 C C . GLY A 1 156 ? 2.666 -14.736 0.446 1.00 92.19 156 GLY A C 1
ATOM 1270 O O . GLY A 1 156 ? 3.256 -14.063 -0.392 1.00 92.19 156 GLY A O 1
ATOM 1271 N N . ASP A 1 157 ? 1.517 -15.350 0.196 1.00 93.75 157 ASP A N 1
ATOM 1272 C CA . ASP A 1 157 ? 0.849 -15.238 -1.097 1.00 93.75 157 ASP A CA 1
ATOM 1273 C C . ASP A 1 157 ? 0.311 -13.812 -1.320 1.00 93.75 157 ASP A C 1
ATOM 1275 O O . ASP A 1 157 ? -0.385 -13.254 -0.461 1.00 93.75 157 ASP A O 1
ATOM 1279 N N . ILE A 1 158 ? 0.625 -13.230 -2.480 1.00 92.38 158 ILE A N 1
ATOM 1280 C CA . ILE A 1 158 ? 0.211 -11.886 -2.904 1.00 92.38 158 ILE A CA 1
ATOM 1281 C C . ILE A 1 158 ? -0.761 -12.038 -4.077 1.00 92.38 158 ILE A C 1
ATOM 1283 O O . ILE A 1 158 ? -0.435 -12.621 -5.116 1.00 92.38 158 ILE A O 1
ATOM 1287 N N . ALA A 1 159 ? -1.982 -11.538 -3.902 1.00 89.12 159 ALA A N 1
ATOM 1288 C CA . ALA A 1 159 ? -3.029 -11.652 -4.908 1.00 89.12 159 ALA A CA 1
ATOM 1289 C C . ALA A 1 159 ? -2.812 -10.674 -6.075 1.00 89.12 159 ALA A C 1
ATOM 1291 O O . ALA A 1 159 ? -2.167 -9.640 -5.930 1.00 89.12 159 ALA A O 1
ATOM 1292 N N . LEU A 1 160 ? -3.412 -10.972 -7.234 1.00 91.69 160 LEU A N 1
ATOM 1293 C CA . LEU A 1 160 ? -3.499 -10.027 -8.352 1.00 91.69 160 LEU A CA 1
ATOM 1294 C C . LEU A 1 160 ? -4.067 -8.679 -7.873 1.00 91.69 160 LEU A C 1
ATOM 1296 O O . LEU A 1 160 ? -5.122 -8.640 -7.240 1.00 91.69 160 LEU A O 1
ATOM 1300 N N . GLY A 1 161 ? -3.385 -7.588 -8.215 1.00 84.62 161 GLY A N 1
ATOM 1301 C CA . GLY A 1 161 ? -3.765 -6.221 -7.868 1.00 84.62 161 GLY A CA 1
ATOM 1302 C C . GLY A 1 161 ? -3.484 -5.821 -6.418 1.00 84.62 161 GLY A C 1
ATOM 1303 O O . GLY A 1 161 ? -3.839 -4.719 -6.011 1.00 84.62 161 GLY A O 1
ATOM 1304 N N . GLU A 1 162 ? -2.867 -6.692 -5.618 1.00 86.50 162 GLU A N 1
ATOM 1305 C CA . GLU A 1 162 ? -2.447 -6.347 -4.262 1.00 86.50 162 GLU A CA 1
ATOM 1306 C C . GLU A 1 162 ? -1.241 -5.398 -4.298 1.00 86.50 162 GLU A C 1
ATOM 1308 O O . GLU A 1 162 ? -0.338 -5.557 -5.122 1.00 86.50 162 GLU A O 1
ATOM 1313 N N . VAL A 1 163 ? -1.234 -4.398 -3.411 1.00 84.19 163 VAL A N 1
ATOM 1314 C CA . VAL A 1 163 ? -0.156 -3.405 -3.327 1.00 84.19 163 VAL A CA 1
ATOM 1315 C C . VAL A 1 163 ? 1.097 -4.048 -2.756 1.00 84.19 163 VAL A C 1
ATOM 1317 O O . VAL A 1 163 ? 1.048 -4.711 -1.719 1.00 84.19 163 VAL A O 1
ATOM 1320 N N . VAL A 1 164 ? 2.221 -3.832 -3.434 1.00 89.62 164 VAL A N 1
ATOM 1321 C CA . VAL A 1 164 ? 3.509 -4.426 -3.067 1.00 89.62 164 VAL A CA 1
ATOM 1322 C C . VAL A 1 164 ? 4.469 -3.381 -2.531 1.00 89.62 164 VAL A C 1
ATOM 1324 O O . VAL A 1 164 ? 5.100 -3.618 -1.505 1.00 89.62 164 VAL A O 1
ATOM 1327 N N . THR A 1 165 ? 4.550 -2.220 -3.177 1.00 88.75 165 THR A N 1
ATOM 1328 C CA . THR A 1 165 ? 5.323 -1.093 -2.657 1.00 88.75 165 THR A CA 1
ATOM 1329 C C . THR A 1 165 ? 4.678 0.236 -3.025 1.00 88.75 165 THR A C 1
ATOM 1331 O O . THR A 1 165 ? 4.027 0.360 -4.064 1.00 88.75 165 THR A O 1
ATOM 1334 N N . VAL A 1 166 ? 4.858 1.218 -2.148 1.00 84.12 166 VAL A N 1
ATOM 1335 C CA . VAL A 1 166 ? 4.533 2.625 -2.368 1.00 84.12 166 VAL A CA 1
ATOM 1336 C C . VAL A 1 166 ? 5.827 3.397 -2.173 1.00 84.12 166 VAL A C 1
ATOM 1338 O O . VAL A 1 166 ? 6.246 3.648 -1.036 1.00 84.12 166 VAL A O 1
ATOM 1341 N N . TRP A 1 167 ? 6.464 3.744 -3.285 1.00 80.88 167 TRP A N 1
ATOM 1342 C CA . TRP A 1 167 ? 7.720 4.470 -3.283 1.00 80.88 167 TRP A CA 1
ATOM 1343 C C . TRP A 1 167 ? 7.570 5.848 -2.666 1.00 80.88 167 TRP A C 1
ATOM 1345 O O . TRP A 1 167 ? 6.594 6.566 -2.902 1.00 80.88 167 TRP A O 1
ATOM 1355 N N . GLN A 1 168 ? 8.588 6.216 -1.900 1.00 74.81 168 GLN A N 1
ATOM 1356 C CA . GLN A 1 168 ? 8.797 7.584 -1.473 1.00 74.81 168 GLN A CA 1
ATOM 1357 C C . GLN A 1 168 ? 9.997 8.200 -2.159 1.00 74.81 168 GLN A C 1
ATOM 1359 O O . GLN A 1 168 ? 10.925 7.526 -2.588 1.00 74.81 168 GLN A O 1
ATOM 1364 N N . GLY A 1 169 ? 9.960 9.521 -2.269 1.00 69.00 169 GLY A N 1
ATOM 1365 C CA . GLY A 1 169 ? 11.038 10.272 -2.877 1.00 69.00 169 GLY A CA 1
ATOM 1366 C C . GLY A 1 169 ? 10.982 11.731 -2.473 1.00 69.00 169 GLY A C 1
ATOM 1367 O O . GLY A 1 169 ? 9.914 12.305 -2.247 1.00 69.00 169 GLY A O 1
ATOM 1368 N N . THR A 1 170 ? 12.157 12.349 -2.412 1.00 77.19 170 THR A N 1
ATOM 1369 C CA . THR A 1 170 ? 12.241 13.807 -2.424 1.00 77.19 170 THR A CA 1
ATOM 1370 C C . THR A 1 170 ? 12.135 14.263 -3.868 1.00 77.19 170 THR A C 1
ATOM 1372 O O . THR A 1 170 ? 12.932 13.845 -4.706 1.00 77.19 170 THR A O 1
ATOM 1375 N N . TYR A 1 171 ? 11.159 15.119 -4.162 1.00 82.19 171 TYR A N 1
ATOM 1376 C CA . TYR A 1 171 ? 10.925 15.590 -5.521 1.00 82.19 171 TYR A CA 1
ATOM 1377 C C . TYR A 1 171 ? 11.627 16.913 -5.806 1.00 82.19 171 TYR A C 1
ATOM 1379 O O . TYR A 1 171 ? 11.731 17.792 -4.948 1.00 82.19 171 TYR A O 1
ATOM 1387 N N . THR A 1 172 ? 12.095 17.063 -7.038 1.00 86.88 172 THR A N 1
ATOM 1388 C CA . THR A 1 172 ? 12.789 18.256 -7.507 1.00 86.88 172 THR A CA 1
ATOM 1389 C C . THR A 1 172 ? 12.522 18.513 -8.991 1.00 86.88 172 THR A C 1
ATOM 1391 O O . THR A 1 172 ? 11.920 17.688 -9.683 1.00 86.88 172 THR A O 1
ATOM 1394 N N . ASP A 1 173 ? 12.940 19.684 -9.463 1.00 88.56 173 ASP A N 1
ATOM 1395 C CA . ASP A 1 173 ? 12.884 20.066 -10.872 1.00 88.56 173 ASP A CA 1
ATOM 1396 C C . ASP A 1 173 ? 14.120 19.558 -11.636 1.00 88.56 173 ASP A C 1
ATOM 1398 O O . ASP A 1 173 ? 15.038 18.966 -11.065 1.00 88.56 173 ASP A O 1
ATOM 1402 N N . GLN A 1 174 ? 14.176 19.798 -12.945 1.00 92.44 174 GLN A N 1
ATOM 1403 C CA . GLN A 1 174 ? 15.297 19.366 -13.779 1.00 92.44 174 GLN A CA 1
ATOM 1404 C C . GLN A 1 174 ? 16.653 19.886 -13.273 1.00 92.44 174 GLN A C 1
ATOM 1406 O O . GLN A 1 174 ? 17.646 19.159 -13.294 1.00 92.44 174 GLN A O 1
ATOM 1411 N N . LYS A 1 175 ? 16.709 21.126 -12.776 1.00 95.06 175 LYS A N 1
ATOM 1412 C CA . LYS A 1 175 ? 17.954 21.719 -12.279 1.00 95.06 175 LYS A CA 1
ATOM 1413 C C . LYS A 1 175 ? 18.434 21.009 -11.012 1.00 95.06 175 LYS A C 1
ATOM 1415 O O . LYS A 1 175 ? 19.628 20.739 -10.867 1.00 95.06 175 LYS A O 1
ATOM 1420 N N . GLY A 1 176 ? 17.520 20.705 -10.094 1.00 93.81 176 GLY A N 1
ATOM 1421 C CA . GLY A 1 176 ? 17.827 19.923 -8.901 1.00 93.81 176 GLY A CA 1
ATOM 1422 C C . GLY A 1 176 ? 18.232 18.489 -9.235 1.00 93.81 176 GLY A C 1
ATOM 1423 O O . GLY A 1 176 ? 19.201 17.986 -8.671 1.00 93.81 176 GLY A O 1
ATOM 1424 N N . ALA A 1 177 ? 17.572 17.869 -10.212 1.00 92.94 177 ALA A N 1
ATOM 1425 C CA . ALA A 1 177 ? 17.903 16.541 -10.719 1.00 92.94 177 ALA A CA 1
ATOM 1426 C C . ALA A 1 177 ? 19.321 16.481 -11.313 1.00 92.94 177 ALA A C 1
ATOM 1428 O O . ALA A 1 177 ? 20.091 15.573 -11.002 1.00 92.94 177 ALA A O 1
ATOM 1429 N N . GLU A 1 178 ? 19.703 17.461 -12.133 1.00 94.06 178 GLU A N 1
ATOM 1430 C CA . GLU A 1 178 ? 21.054 17.565 -12.699 1.00 94.06 178 GLU A CA 1
ATOM 1431 C C . GLU A 1 178 ? 22.118 17.712 -11.607 1.00 94.06 178 GLU A C 1
ATOM 1433 O O . GLU A 1 178 ? 23.145 17.030 -11.647 1.00 94.06 178 GLU A O 1
ATOM 1438 N N . LYS A 1 179 ? 21.849 18.544 -10.595 1.00 94.94 179 LYS A N 1
ATOM 1439 C CA . LYS A 1 179 ? 22.725 18.694 -9.430 1.00 94.94 179 LYS A CA 1
ATOM 1440 C C . LYS A 1 179 ? 22.858 17.378 -8.653 1.00 94.94 179 LYS A C 1
ATOM 1442 O O . LYS A 1 179 ? 23.972 16.948 -8.373 1.00 94.94 179 LYS A O 1
ATOM 1447 N N . ALA A 1 180 ? 21.749 16.706 -8.360 1.00 91.75 180 ALA A N 1
ATOM 1448 C CA . ALA A 1 180 ? 21.752 15.440 -7.630 1.00 91.75 180 ALA A CA 1
ATOM 1449 C C . ALA A 1 180 ? 22.513 14.333 -8.384 1.00 91.75 180 ALA A C 1
ATOM 1451 O O . ALA A 1 180 ? 23.286 13.588 -7.779 1.00 91.75 180 ALA A O 1
ATOM 1452 N N . LYS A 1 181 ? 22.379 14.268 -9.719 1.00 90.75 181 LYS A N 1
ATOM 1453 C CA . LYS A 1 181 ? 23.179 13.362 -10.564 1.00 90.75 181 LYS A CA 1
ATOM 1454 C C . LYS A 1 181 ? 24.681 13.638 -10.439 1.00 90.75 181 LYS A C 1
ATOM 1456 O O . LYS A 1 181 ? 25.459 12.690 -10.353 1.00 90.75 181 LYS A O 1
ATOM 1461 N N . GLN A 1 182 ? 25.097 14.909 -10.409 1.00 92.88 182 GLN A N 1
ATOM 1462 C CA . GLN A 1 182 ? 26.506 15.292 -10.209 1.00 92.88 182 GLN A CA 1
ATOM 1463 C C . GLN A 1 182 ? 27.026 14.891 -8.822 1.00 92.88 182 GLN A C 1
ATOM 1465 O O . GLN A 1 182 ? 28.193 14.536 -8.681 1.00 92.88 182 GLN A O 1
ATOM 1470 N N . GLU A 1 183 ? 26.151 14.888 -7.818 1.00 92.38 183 GLU A N 1
ATOM 1471 C CA . GLU A 1 183 ? 26.432 14.415 -6.457 1.00 92.38 183 GLU A CA 1
ATOM 1472 C C . GLU A 1 183 ? 26.377 12.878 -6.328 1.00 92.38 183 GLU A C 1
ATOM 1474 O O . GLU A 1 183 ? 26.592 12.336 -5.247 1.00 92.38 183 GLU A O 1
ATOM 1479 N N . GLY A 1 184 ? 26.120 12.152 -7.424 1.00 87.81 184 GLY A N 1
ATOM 1480 C CA . GLY A 1 184 ? 26.106 10.687 -7.461 1.00 87.81 184 GLY A CA 1
ATOM 1481 C C . GLY A 1 184 ? 24.808 10.036 -6.973 1.00 87.81 184 GLY A C 1
ATOM 1482 O O . GLY A 1 184 ? 24.754 8.806 -6.875 1.00 87.81 184 GLY A O 1
ATOM 1483 N N . LYS A 1 185 ? 23.764 10.829 -6.704 1.00 88.06 185 LYS A N 1
ATOM 1484 C CA . LYS A 1 185 ? 22.438 10.337 -6.304 1.00 88.06 185 LYS A CA 1
ATOM 1485 C C . LYS A 1 185 ? 21.755 9.586 -7.449 1.00 88.06 185 LYS A C 1
ATOM 1487 O O . LYS A 1 185 ? 22.082 9.772 -8.628 1.00 88.06 185 LYS A O 1
ATOM 1492 N N . LEU A 1 186 ? 20.802 8.724 -7.105 1.00 85.75 186 LEU A N 1
ATOM 1493 C CA . LEU A 1 186 ? 19.871 8.169 -8.081 1.00 85.75 186 LEU A CA 1
ATOM 1494 C C . LEU A 1 186 ? 18.793 9.215 -8.380 1.00 85.75 186 LEU A C 1
ATOM 1496 O O . LEU A 1 186 ? 18.346 9.929 -7.485 1.00 85.75 186 LEU A O 1
ATOM 1500 N N . VAL A 1 187 ? 18.413 9.324 -9.652 1.00 89.44 187 VAL A N 1
ATOM 1501 C CA . VAL A 1 187 ? 17.393 10.267 -10.103 1.00 89.44 187 VAL A CA 1
ATOM 1502 C C . VAL A 1 187 ? 16.472 9.575 -11.091 1.00 89.44 187 VAL A C 1
ATOM 1504 O O . VAL A 1 187 ? 16.953 9.080 -12.113 1.00 89.44 187 VAL A O 1
ATOM 1507 N N . MET A 1 188 ? 15.170 9.600 -10.816 1.00 88.56 188 MET A N 1
ATOM 1508 C CA . MET A 1 188 ? 14.129 9.104 -11.718 1.00 88.56 188 MET A CA 1
ATOM 1509 C C . MET A 1 188 ? 13.222 10.248 -12.171 1.00 88.56 188 MET A C 1
ATOM 1511 O O . MET A 1 188 ? 13.005 11.202 -11.428 1.00 88.56 188 MET A O 1
ATOM 1515 N N . GLN A 1 189 ? 12.722 10.180 -13.406 1.00 91.69 189 GLN A N 1
ATOM 1516 C CA . GLN A 1 189 ? 11.844 11.200 -13.983 1.00 91.69 189 GLN A CA 1
ATOM 1517 C C . GLN A 1 189 ? 10.389 10.720 -13.989 1.00 91.69 189 GLN A C 1
ATOM 1519 O O . GLN A 1 189 ? 10.091 9.660 -14.533 1.00 91.69 189 GLN A O 1
ATOM 1524 N N . TRP A 1 190 ? 9.484 11.541 -13.456 1.00 86.44 190 TRP A N 1
ATOM 1525 C CA . TRP A 1 190 ? 8.063 11.211 -13.289 1.00 86.44 190 TRP A CA 1
ATOM 1526 C C . TRP A 1 190 ? 7.123 12.059 -14.151 1.00 86.44 190 TRP A C 1
ATOM 1528 O O . TRP A 1 190 ? 6.010 11.624 -14.436 1.00 86.44 190 TRP A O 1
ATOM 1538 N N . ASP A 1 191 ? 7.572 13.240 -14.589 1.00 90.12 191 ASP A N 1
ATOM 1539 C CA . ASP A 1 191 ? 6.920 14.095 -15.595 1.00 90.12 191 ASP A CA 1
ATOM 1540 C C . ASP A 1 191 ? 7.972 15.008 -16.264 1.00 90.12 191 ASP A C 1
ATOM 1542 O O . ASP A 1 191 ? 9.166 14.919 -15.965 1.00 90.12 191 ASP A O 1
ATOM 1546 N N . ASP A 1 192 ? 7.552 15.904 -17.159 1.00 86.94 192 ASP A N 1
ATOM 1547 C CA . ASP A 1 192 ? 8.433 16.768 -17.958 1.00 86.94 192 ASP A CA 1
ATOM 1548 C C . ASP A 1 192 ? 9.463 17.534 -17.106 1.00 86.94 192 ASP A C 1
ATOM 1550 O O . ASP A 1 192 ? 10.625 17.625 -17.494 1.00 86.94 192 ASP A O 1
ATOM 1554 N N . ASN A 1 193 ? 9.061 18.041 -15.934 1.00 88.25 193 ASN A N 1
ATOM 1555 C CA . ASN A 1 193 ? 9.933 18.771 -15.004 1.00 88.25 193 ASN A CA 1
ATOM 1556 C C . ASN A 1 193 ? 9.769 18.299 -13.545 1.00 88.25 193 ASN A C 1
ATOM 1558 O O . ASN A 1 193 ? 9.814 19.107 -12.619 1.00 88.25 193 ASN A O 1
ATOM 1562 N N . LEU A 1 194 ? 9.526 17.000 -13.346 1.00 86.81 194 LEU A N 1
ATOM 1563 C CA . LEU A 1 194 ? 9.358 16.393 -12.024 1.00 86.81 194 LEU A CA 1
ATOM 1564 C C . LEU A 1 194 ? 10.236 15.148 -11.901 1.00 86.81 194 LEU A C 1
ATOM 1566 O O . LEU A 1 194 ? 10.100 14.208 -12.686 1.00 86.81 194 LEU A O 1
ATOM 1570 N N . PHE A 1 195 ? 11.104 15.136 -10.892 1.00 89.44 195 PHE A N 1
ATOM 1571 C CA . PHE A 1 195 ? 12.091 14.083 -10.668 1.00 89.44 195 PHE A CA 1
ATOM 1572 C C . PHE A 1 195 ? 12.134 13.682 -9.196 1.00 89.44 195 PHE A C 1
ATOM 1574 O O . PHE A 1 195 ? 11.996 14.558 -8.346 1.00 89.44 195 PHE A O 1
ATOM 1581 N N . SER A 1 196 ? 12.364 12.404 -8.887 1.00 86.50 196 SER A N 1
ATOM 1582 C CA . SER A 1 196 ? 12.768 11.981 -7.539 1.00 86.50 196 SER A CA 1
ATOM 1583 C C . SER A 1 196 ? 14.288 11.976 -7.418 1.00 86.50 196 SER A C 1
ATOM 1585 O O . SER A 1 196 ? 15.003 11.736 -8.393 1.00 86.50 196 SER A O 1
ATOM 1587 N N . VAL A 1 197 ? 14.774 12.259 -6.213 1.00 85.94 197 VAL A N 1
ATOM 1588 C CA . VAL A 1 197 ? 16.173 12.108 -5.814 1.00 85.94 197 VAL A CA 1
ATOM 1589 C C . VAL A 1 197 ? 16.233 11.113 -4.671 1.00 85.94 197 VAL A C 1
ATOM 1591 O O . VAL A 1 197 ? 15.557 11.288 -3.656 1.00 85.94 197 VAL A O 1
ATOM 1594 N N . GLU A 1 198 ? 17.066 10.096 -4.845 1.00 80.62 198 GLU A N 1
ATOM 1595 C CA . GLU A 1 198 ? 17.186 8.968 -3.931 1.00 80.62 198 GLU A CA 1
ATOM 1596 C C . GLU A 1 198 ? 18.657 8.677 -3.627 1.00 80.62 198 GLU A C 1
ATOM 1598 O O . GLU A 1 198 ? 19.552 8.810 -4.476 1.00 80.62 198 GLU A O 1
ATOM 1603 N N . ASP A 1 199 ? 18.900 8.251 -2.394 1.00 78.50 199 ASP A N 1
ATOM 1604 C CA . ASP A 1 199 ? 20.163 7.670 -1.981 1.00 78.50 199 ASP A CA 1
ATOM 1605 C C . ASP A 1 199 ? 20.217 6.190 -2.365 1.00 78.50 199 ASP A C 1
ATOM 1607 O O . ASP A 1 199 ? 19.236 5.451 -2.281 1.00 78.50 199 ASP A O 1
ATOM 1611 N N . ARG A 1 200 ? 21.373 5.739 -2.859 1.00 70.56 200 ARG A N 1
ATOM 1612 C CA . ARG A 1 200 ? 21.504 4.361 -3.347 1.00 70.56 200 ARG A CA 1
ATOM 1613 C C . ARG A 1 200 ? 21.534 3.387 -2.177 1.00 70.56 200 ARG A C 1
ATOM 1615 O O . ARG A 1 200 ? 22.488 3.400 -1.407 1.00 70.56 200 ARG A O 1
ATOM 1622 N N . GLY A 1 201 ? 20.563 2.477 -2.146 1.00 64.12 201 GLY A N 1
ATOM 1623 C CA . GLY A 1 201 ? 20.486 1.420 -1.139 1.00 64.12 201 GLY A CA 1
ATOM 1624 C C . GLY A 1 201 ? 19.945 1.872 0.219 1.00 64.12 201 GLY A C 1
ATOM 1625 O O . GLY A 1 201 ? 20.100 1.124 1.179 1.00 64.12 201 GLY A O 1
ATOM 1626 N N . ASP A 1 202 ? 19.326 3.053 0.293 1.00 62.41 202 ASP A N 1
ATOM 1627 C CA . ASP A 1 202 ? 18.750 3.593 1.534 1.00 62.41 202 ASP A CA 1
ATOM 1628 C C . ASP A 1 202 ? 17.360 3.022 1.869 1.00 62.41 202 ASP A C 1
ATOM 1630 O O . ASP A 1 202 ? 16.886 3.201 2.988 1.00 62.41 202 ASP A O 1
ATOM 1634 N N . ASP A 1 203 ? 16.711 2.321 0.934 1.00 68.38 203 ASP A N 1
ATOM 1635 C CA . ASP A 1 203 ? 15.332 1.847 1.081 1.00 68.38 203 ASP A CA 1
ATOM 1636 C C . ASP A 1 203 ? 15.126 0.448 0.481 1.00 68.38 203 ASP A C 1
ATOM 1638 O O . ASP A 1 203 ? 15.708 0.106 -0.550 1.00 68.38 203 ASP A O 1
ATOM 1642 N N . ASP A 1 204 ? 14.262 -0.362 1.097 1.00 68.31 204 ASP A N 1
ATOM 1643 C CA . ASP A 1 204 ? 14.015 -1.744 0.670 1.00 68.31 204 ASP A CA 1
ATOM 1644 C C . ASP A 1 204 ? 13.333 -1.825 -0.707 1.00 68.31 204 ASP A C 1
ATOM 1646 O O . ASP A 1 204 ? 13.535 -2.789 -1.456 1.00 68.31 204 ASP A O 1
ATOM 1650 N N . GLY A 1 205 ? 12.593 -0.778 -1.098 1.00 66.38 205 GLY A N 1
ATOM 1651 C CA . GLY A 1 205 ? 12.034 -0.623 -2.442 1.00 66.38 205 GLY A CA 1
ATOM 1652 C C . GLY A 1 205 ? 13.092 -0.594 -3.553 1.00 66.38 205 GLY A C 1
ATOM 1653 O O . GLY A 1 205 ? 12.769 -0.887 -4.706 1.00 66.38 205 GLY A O 1
ATOM 1654 N N . TYR A 1 206 ? 14.358 -0.322 -3.211 1.00 75.62 206 TYR A N 1
ATOM 1655 C CA . TYR A 1 206 ? 15.505 -0.357 -4.122 1.00 75.62 206 TYR A CA 1
ATOM 1656 C C . TYR A 1 206 ? 15.837 -1.773 -4.619 1.00 75.62 206 TYR A C 1
ATOM 1658 O O . TYR A 1 206 ? 16.409 -1.937 -5.696 1.00 75.62 206 TYR A O 1
ATOM 1666 N N . PHE A 1 207 ? 15.488 -2.814 -3.856 1.00 86.56 207 PHE A N 1
ATOM 1667 C CA . PHE A 1 207 ? 15.872 -4.198 -4.160 1.00 86.56 207 PHE A CA 1
ATOM 1668 C C . PHE A 1 207 ? 14.877 -4.930 -5.076 1.00 86.56 207 PHE A C 1
ATOM 1670 O O . PHE A 1 207 ? 14.898 -6.159 -5.162 1.00 86.56 207 PHE A O 1
ATOM 1677 N N . ILE A 1 208 ? 14.009 -4.207 -5.789 1.00 93.31 208 ILE A N 1
ATOM 1678 C CA . ILE A 1 208 ? 13.146 -4.800 -6.817 1.00 93.31 208 ILE A CA 1
ATOM 1679 C C . ILE A 1 208 ? 13.950 -4.979 -8.111 1.00 93.31 208 ILE A C 1
ATOM 1681 O O . ILE A 1 208 ? 14.235 -4.035 -8.858 1.00 93.31 208 ILE A O 1
ATOM 1685 N N . ASN A 1 209 ? 14.306 -6.230 -8.394 1.00 95.06 209 ASN A N 1
ATOM 1686 C CA . ASN A 1 209 ? 15.085 -6.582 -9.574 1.00 95.06 209 ASN A CA 1
ATOM 1687 C C . ASN A 1 209 ? 14.261 -6.546 -10.861 1.00 95.06 209 ASN A C 1
ATOM 1689 O O . ASN A 1 209 ? 13.034 -6.678 -10.875 1.00 95.06 209 ASN A O 1
ATOM 1693 N N . HIS A 1 210 ? 14.979 -6.422 -11.974 1.00 96.38 210 HIS A N 1
ATOM 1694 C CA . HIS A 1 210 ? 14.383 -6.452 -13.296 1.00 96.38 210 HIS A CA 1
ATOM 1695 C C . HIS A 1 210 ? 13.908 -7.856 -13.712 1.00 96.38 210 HIS A C 1
ATOM 1697 O O . HIS A 1 210 ? 14.683 -8.814 -13.670 1.00 96.38 210 HIS A O 1
ATOM 1703 N N . SER A 1 211 ? 12.707 -7.951 -14.291 1.00 97.19 211 SER A N 1
ATOM 1704 C CA . SER A 1 211 ? 12.290 -9.090 -15.123 1.00 97.19 211 SER A CA 1
ATOM 1705 C C . SER A 1 211 ? 11.537 -8.651 -16.381 1.00 97.19 211 SER A C 1
ATOM 1707 O O . SER A 1 211 ? 10.658 -7.795 -16.329 1.00 97.19 211 SER A O 1
ATOM 1709 N N . CYS A 1 212 ? 11.839 -9.285 -17.523 1.00 97.75 212 CYS A N 1
ATOM 1710 C CA . CYS A 1 212 ? 11.137 -9.054 -18.798 1.00 97.75 212 CYS A CA 1
ATOM 1711 C C . CYS A 1 212 ? 9.708 -9.632 -18.826 1.00 97.75 212 CYS A C 1
ATOM 1713 O O . CYS A 1 212 ? 8.900 -9.280 -19.689 1.00 97.75 212 CYS A O 1
ATOM 1715 N N . ASP A 1 213 ? 9.385 -10.539 -17.898 1.00 96.38 213 ASP A N 1
ATOM 1716 C CA . ASP A 1 213 ? 8.000 -10.895 -17.578 1.00 96.38 213 ASP A CA 1
ATOM 1717 C C . ASP A 1 213 ? 7.737 -10.727 -16.081 1.00 96.38 213 ASP A C 1
ATOM 1719 O O . ASP A 1 213 ? 7.482 -11.680 -15.337 1.00 96.38 213 ASP A O 1
ATOM 1723 N N . SER A 1 214 ? 7.842 -9.472 -15.661 1.00 97.25 214 SER A N 1
ATOM 1724 C CA . SER A 1 214 ? 7.621 -9.036 -14.293 1.00 97.25 214 SER A CA 1
ATOM 1725 C C . SER A 1 214 ? 6.256 -9.464 -13.735 1.00 97.25 214 SER A C 1
ATOM 1727 O O . SER A 1 214 ? 5.255 -9.591 -14.457 1.00 97.25 214 SER A O 1
ATOM 1729 N N . ASN A 1 215 ? 6.239 -9.702 -12.420 1.00 98.06 215 ASN A N 1
ATOM 1730 C CA . ASN A 1 215 ? 5.034 -9.940 -11.631 1.00 98.06 215 ASN A CA 1
ATOM 1731 C C . ASN A 1 215 ? 4.440 -8.671 -11.000 1.00 98.06 215 ASN A C 1
ATOM 1733 O O . ASN A 1 215 ? 3.389 -8.769 -10.372 1.00 98.06 215 ASN A O 1
ATOM 1737 N N . LEU A 1 216 ? 5.029 -7.500 -11.245 1.00 98.19 216 LEU A N 1
ATOM 1738 C CA . LEU A 1 216 ? 4.522 -6.188 -10.856 1.00 98.19 216 LEU A CA 1
ATOM 1739 C C . LEU A 1 216 ? 4.176 -5.328 -12.078 1.00 98.19 216 LEU A C 1
ATOM 1741 O O . LEU A 1 216 ? 4.594 -5.600 -13.205 1.00 98.19 216 LEU A O 1
ATOM 1745 N N . TRP A 1 217 ? 3.416 -4.269 -11.833 1.00 98.00 217 TRP A N 1
ATOM 1746 C CA . TRP A 1 217 ? 3.189 -3.158 -12.757 1.00 98.00 217 TRP A CA 1
ATOM 1747 C C . TRP A 1 217 ? 2.805 -1.886 -11.980 1.00 98.00 217 TRP A C 1
ATOM 1749 O O . TRP A 1 217 ? 2.583 -1.961 -10.766 1.00 98.00 217 TRP A O 1
ATOM 1759 N N . MET A 1 218 ? 2.755 -0.727 -12.644 1.00 95.06 218 MET A N 1
ATOM 1760 C CA . MET A 1 218 ? 2.382 0.529 -11.982 1.00 95.06 218 MET A CA 1
ATOM 1761 C C . MET A 1 218 ? 0.862 0.617 -11.833 1.00 95.06 218 MET A C 1
ATOM 1763 O O . MET A 1 218 ? 0.130 0.376 -12.791 1.00 95.06 218 MET A O 1
ATOM 1767 N N . GLU A 1 219 ? 0.390 1.001 -10.651 1.00 89.75 219 GLU A N 1
ATOM 1768 C CA . GLU A 1 219 ? -0.988 1.485 -10.467 1.00 89.75 219 GLU A CA 1
ATOM 1769 C C . GLU A 1 219 ? -1.063 3.001 -10.681 1.00 89.75 219 GLU A C 1
ATOM 1771 O O . GLU A 1 219 ? -1.994 3.514 -11.297 1.00 89.75 219 GLU A O 1
ATOM 1776 N N . ASP A 1 220 ? -0.047 3.723 -10.207 1.00 82.06 220 ASP A N 1
ATOM 1777 C CA . ASP A 1 220 ? 0.081 5.172 -10.342 1.00 82.06 220 ASP A CA 1
ATOM 1778 C C . ASP A 1 220 ? 1.568 5.577 -10.453 1.00 82.06 220 ASP A C 1
ATOM 1780 O O . ASP A 1 220 ? 2.400 4.781 -10.877 1.00 82.06 220 ASP A O 1
ATOM 1784 N N . ALA A 1 221 ? 1.929 6.827 -10.147 1.00 80.06 221 ALA A N 1
ATOM 1785 C CA . ALA A 1 221 ? 3.313 7.299 -10.249 1.00 80.06 221 ALA A CA 1
ATOM 1786 C C . ALA A 1 221 ? 4.283 6.642 -9.253 1.00 80.06 221 ALA A C 1
ATOM 1788 O O . ALA A 1 221 ? 5.477 6.613 -9.521 1.00 80.06 221 ALA A O 1
ATOM 1789 N N . TYR A 1 222 ? 3.798 6.155 -8.115 1.00 81.62 222 TYR A N 1
ATOM 1790 C CA . TYR A 1 222 ? 4.625 5.726 -6.985 1.00 81.62 222 TYR A CA 1
ATOM 1791 C C . TYR A 1 222 ? 4.205 4.365 -6.415 1.00 81.62 222 TYR A C 1
ATOM 1793 O O . TYR A 1 222 ? 4.931 3.788 -5.612 1.00 81.62 222 TYR A O 1
ATOM 1801 N N . THR A 1 223 ? 3.065 3.823 -6.832 1.00 83.31 223 THR A N 1
ATOM 1802 C CA . THR A 1 223 ? 2.539 2.546 -6.354 1.00 83.31 223 THR A CA 1
ATOM 1803 C C . THR A 1 223 ? 2.804 1.433 -7.366 1.00 83.31 223 THR A C 1
ATOM 1805 O O . THR A 1 223 ? 2.334 1.487 -8.506 1.00 83.31 223 THR A O 1
ATOM 1808 N N . LEU A 1 224 ? 3.486 0.374 -6.921 1.00 93.44 224 LEU A N 1
ATOM 1809 C CA . LEU A 1 224 ? 3.553 -0.902 -7.632 1.00 93.44 224 LEU A CA 1
ATOM 1810 C C . LEU A 1 224 ? 2.588 -1.906 -7.005 1.00 93.44 224 LEU A C 1
ATOM 1812 O O . LEU A 1 224 ? 2.596 -2.145 -5.791 1.00 93.44 224 LEU A O 1
ATOM 1816 N N . ILE A 1 225 ? 1.804 -2.551 -7.862 1.00 92.00 225 ILE A N 1
ATOM 1817 C CA . ILE A 1 225 ? 0.875 -3.613 -7.477 1.00 92.00 225 ILE A CA 1
ATOM 1818 C C . ILE A 1 225 ? 1.202 -4.896 -8.244 1.00 92.00 225 ILE A C 1
ATOM 1820 O O . ILE A 1 225 ? 1.862 -4.876 -9.287 1.00 92.00 225 ILE A O 1
ATOM 1824 N N . ALA A 1 226 ? 0.730 -6.030 -7.739 1.00 97.06 226 ALA A N 1
ATOM 1825 C CA . ALA A 1 226 ? 0.930 -7.316 -8.386 1.00 97.06 226 ALA A CA 1
ATOM 1826 C C . ALA A 1 226 ? 0.155 -7.405 -9.715 1.00 97.06 226 ALA A C 1
ATOM 1828 O O . ALA A 1 226 ? -1.069 -7.284 -9.752 1.00 97.06 226 ALA A O 1
ATOM 1829 N N . ARG A 1 227 ? 0.862 -7.681 -10.814 1.00 97.75 227 ARG A N 1
ATOM 1830 C CA . ARG A 1 227 ? 0.308 -7.927 -12.160 1.00 97.75 227 ARG A CA 1
ATOM 1831 C C . ARG A 1 227 ? -0.259 -9.341 -12.320 1.00 97.75 227 ARG A C 1
ATOM 1833 O O . ARG A 1 227 ? -1.055 -9.610 -13.216 1.00 97.75 227 ARG A O 1
ATOM 1840 N N . LYS A 1 228 ? 0.190 -10.273 -11.482 1.00 96.75 228 LYS A N 1
ATOM 1841 C CA . LYS A 1 228 ? -0.245 -11.675 -11.424 1.00 96.75 228 LYS A CA 1
ATOM 1842 C C . LYS A 1 228 ? -0.150 -12.162 -9.982 1.00 96.75 228 LYS A C 1
ATOM 1844 O O . LYS A 1 228 ? 0.474 -11.504 -9.161 1.00 96.75 228 LYS A O 1
ATOM 1849 N N . TYR A 1 229 ? -0.775 -13.297 -9.680 1.00 96.00 229 TYR A N 1
ATOM 1850 C CA . TYR A 1 229 ? -0.592 -13.950 -8.384 1.00 96.00 229 TYR A CA 1
ATOM 1851 C C . TYR A 1 229 ? 0.894 -14.253 -8.154 1.00 96.00 229 TYR A C 1
ATOM 1853 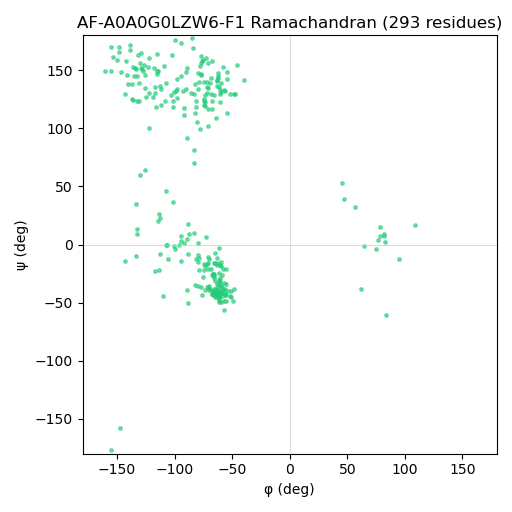O O . TYR A 1 229 ? 1.541 -14.785 -9.057 1.00 96.00 229 TYR A O 1
ATOM 1861 N N . ILE A 1 230 ? 1.403 -13.920 -6.967 1.00 98.31 230 ILE A N 1
ATOM 1862 C CA . ILE A 1 230 ? 2.782 -14.191 -6.549 1.00 98.31 230 ILE A CA 1
ATOM 1863 C C . ILE A 1 230 ? 2.716 -15.143 -5.365 1.00 98.31 230 ILE A C 1
ATOM 1865 O O . ILE A 1 230 ? 2.132 -14.828 -4.326 1.00 98.31 230 ILE A O 1
ATOM 1869 N N . LYS A 1 231 ? 3.288 -16.327 -5.532 1.00 97.81 231 LYS A N 1
ATOM 1870 C CA . LYS A 1 231 ? 3.324 -17.346 -4.492 1.00 97.81 231 LYS A CA 1
ATOM 1871 C C . LYS A 1 231 ? 4.426 -17.029 -3.483 1.00 97.81 231 LYS A C 1
ATOM 1873 O O . LYS A 1 231 ? 5.491 -16.539 -3.855 1.00 97.81 231 LYS A O 1
ATOM 1878 N N . SER A 1 232 ? 4.208 -17.390 -2.219 1.00 97.38 232 SER A N 1
ATOM 1879 C CA . SER A 1 232 ? 5.281 -17.396 -1.217 1.00 97.38 232 SER A CA 1
ATOM 1880 C C . SER A 1 232 ? 6.532 -18.124 -1.749 1.00 97.38 232 SER A C 1
ATOM 1882 O O . SER A 1 232 ? 6.448 -19.237 -2.281 1.00 97.38 232 SER A O 1
ATOM 1884 N N . GLY A 1 233 ? 7.685 -17.469 -1.625 1.00 96.88 233 GLY A N 1
ATOM 1885 C CA . GLY A 1 233 ? 8.993 -17.890 -2.122 1.00 96.88 233 GLY A CA 1
ATOM 1886 C C . GLY A 1 233 ? 9.384 -17.334 -3.495 1.00 96.88 233 GLY A C 1
ATOM 1887 O O . GLY A 1 233 ? 10.551 -17.449 -3.864 1.00 96.88 233 GLY A O 1
ATOM 1888 N N . GLU A 1 234 ? 8.464 -16.738 -4.258 1.00 97.38 234 GLU A N 1
ATOM 1889 C CA . GLU A 1 234 ? 8.799 -16.130 -5.551 1.00 97.38 234 GLU A CA 1
ATOM 1890 C C . GLU A 1 234 ? 9.484 -14.765 -5.385 1.00 97.38 234 GLU A C 1
ATOM 1892 O O . GLU A 1 234 ? 9.167 -13.991 -4.479 1.00 97.38 234 GLU A O 1
ATOM 1897 N N . GLU A 1 235 ? 10.418 -14.455 -6.290 1.00 97.06 235 GLU A N 1
ATOM 1898 C CA . GLU A 1 235 ? 11.045 -13.133 -6.352 1.00 97.06 235 GLU A CA 1
ATOM 1899 C C . GLU A 1 235 ? 10.058 -12.111 -6.929 1.00 97.06 235 GLU A C 1
ATOM 1901 O O . GLU A 1 235 ? 9.458 -12.304 -7.992 1.00 97.06 235 GLU A O 1
ATOM 1906 N N . ILE A 1 236 ? 9.896 -11.003 -6.221 1.00 97.94 236 ILE A N 1
ATOM 1907 C CA . ILE A 1 236 ? 9.122 -9.840 -6.627 1.00 97.94 236 ILE A CA 1
ATOM 1908 C C . ILE A 1 236 ? 10.001 -9.006 -7.563 1.00 97.94 236 ILE A C 1
ATOM 1910 O O . ILE A 1 236 ? 11.069 -8.525 -7.190 1.00 97.94 236 ILE A O 1
ATOM 1914 N N . THR A 1 237 ? 9.557 -8.846 -8.806 1.00 97.62 237 THR A N 1
ATOM 1915 C CA . THR A 1 237 ? 10.340 -8.234 -9.883 1.00 97.62 237 THR A CA 1
ATOM 1916 C C . THR A 1 237 ? 9.516 -7.214 -10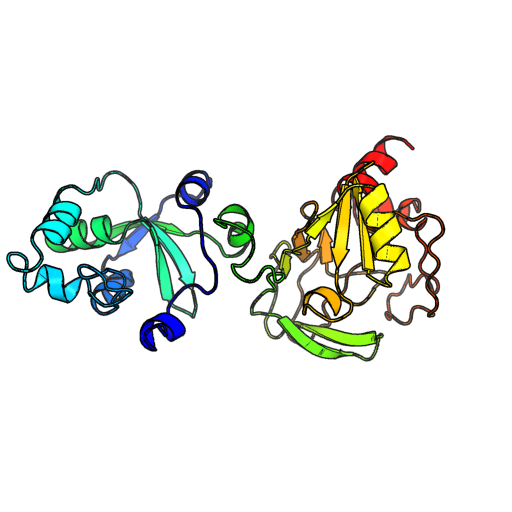.640 1.00 97.62 237 THR A C 1
ATOM 1918 O O . THR A 1 237 ? 8.306 -7.365 -10.795 1.00 97.62 237 THR A O 1
ATOM 1921 N N . ALA A 1 238 ? 10.173 -6.210 -11.201 1.00 97.44 238 ALA A N 1
ATOM 1922 C CA . ALA A 1 238 ? 9.545 -5.183 -12.018 1.00 97.44 238 ALA A CA 1
ATOM 1923 C C . ALA A 1 238 ? 10.176 -5.106 -13.409 1.00 97.44 238 ALA A C 1
ATOM 1925 O O . ALA A 1 238 ? 11.340 -5.447 -13.601 1.00 97.44 238 ALA A O 1
ATOM 1926 N N . ASP A 1 239 ? 9.417 -4.665 -14.405 1.00 97.94 239 ASP A N 1
ATOM 1927 C CA . ASP A 1 239 ? 9.977 -4.363 -15.716 1.00 97.94 239 ASP A CA 1
ATOM 1928 C C . ASP A 1 239 ? 10.365 -2.888 -15.760 1.00 97.94 239 ASP A C 1
ATOM 1930 O O . ASP A 1 239 ? 9.515 -2.015 -15.662 1.00 97.94 239 ASP A O 1
ATOM 1934 N N . TYR A 1 240 ? 11.647 -2.580 -15.930 1.00 96.75 240 TYR A N 1
ATOM 1935 C CA . TYR A 1 240 ? 12.112 -1.187 -15.899 1.00 96.75 240 TYR A CA 1
ATOM 1936 C C . TYR A 1 240 ? 11.574 -0.346 -17.065 1.00 96.75 240 TYR A C 1
ATOM 1938 O O . TYR A 1 240 ? 11.554 0.877 -16.968 1.00 96.75 240 TYR A O 1
ATOM 1946 N N . ALA A 1 241 ? 11.046 -0.974 -18.125 1.00 97.56 241 ALA A N 1
ATOM 1947 C CA . ALA A 1 241 ? 10.305 -0.260 -19.165 1.00 97.56 241 ALA A CA 1
ATOM 1948 C C . ALA A 1 241 ? 9.056 0.463 -18.628 1.00 97.56 241 ALA A C 1
ATOM 1950 O O . ALA A 1 241 ? 8.527 1.341 -19.301 1.00 97.56 241 ALA A O 1
ATOM 1951 N N . LEU A 1 242 ? 8.576 0.105 -17.435 1.00 97.38 242 LEU A N 1
ATOM 1952 C CA . LEU A 1 242 ? 7.429 0.743 -16.803 1.00 97.38 242 LEU A CA 1
ATOM 1953 C C . LEU A 1 242 ? 7.695 2.211 -16.433 1.00 97.38 242 LEU A C 1
ATOM 1955 O O . LEU A 1 242 ? 6.748 2.990 -16.429 1.00 97.38 242 LEU A O 1
ATOM 1959 N N . TRP A 1 243 ? 8.941 2.609 -16.150 1.00 94.81 243 TRP A N 1
ATOM 1960 C CA . TRP A 1 243 ? 9.255 3.971 -15.687 1.00 94.81 243 TRP A CA 1
ATOM 1961 C C . TRP A 1 243 ? 10.569 4.566 -16.207 1.00 94.81 243 TRP A C 1
ATOM 1963 O O . TRP A 1 243 ? 10.749 5.775 -16.080 1.00 94.81 243 TRP A O 1
ATOM 1973 N N . GLU A 1 244 ? 11.481 3.781 -16.792 1.00 95.31 244 GLU A N 1
ATOM 1974 C CA . GLU A 1 244 ? 12.737 4.317 -17.326 1.00 95.31 244 GLU A CA 1
ATOM 1975 C C . GLU A 1 244 ? 12.464 5.279 -18.493 1.00 95.31 244 GLU A C 1
ATOM 1977 O O . GLU A 1 244 ? 12.061 4.876 -19.589 1.00 95.31 244 GLU A O 1
ATOM 1982 N N . ALA A 1 245 ? 12.679 6.567 -18.232 1.00 93.06 245 ALA A N 1
ATOM 1983 C CA . ALA A 1 245 ? 12.364 7.663 -19.136 1.00 93.06 245 ALA A CA 1
ATOM 1984 C C . ALA A 1 245 ? 13.606 8.280 -19.797 1.00 93.06 245 ALA A C 1
ATOM 1986 O O . ALA A 1 245 ? 13.449 9.043 -20.759 1.00 93.06 245 ALA A O 1
ATOM 1987 N N . ASP A 1 246 ? 14.821 7.968 -19.336 1.00 93.12 246 ASP A N 1
ATOM 1988 C CA . ASP A 1 246 ? 16.046 8.355 -20.032 1.00 93.12 246 ASP A CA 1
ATOM 1989 C C . ASP A 1 246 ? 16.275 7.410 -21.213 1.00 93.12 246 ASP A C 1
ATOM 1991 O O . ASP A 1 246 ? 16.808 6.313 -21.073 1.00 93.12 246 ASP A O 1
ATOM 1995 N N . GLU A 1 247 ? 15.910 7.841 -22.419 1.00 93.94 247 GLU A N 1
ATOM 1996 C CA . GLU A 1 247 ? 16.084 7.028 -23.628 1.00 93.94 247 GLU A CA 1
ATOM 1997 C C . GLU A 1 247 ? 17.545 6.698 -23.974 1.00 93.94 247 GLU A C 1
ATOM 1999 O O . GLU A 1 247 ? 17.791 5.856 -24.844 1.00 93.94 247 GLU A O 1
ATOM 2004 N N . ASN A 1 248 ? 18.516 7.348 -23.329 1.00 95.19 248 ASN A N 1
ATOM 2005 C CA . ASN A 1 248 ? 19.931 7.014 -23.471 1.00 95.19 248 ASN A CA 1
ATOM 2006 C C . ASN A 1 248 ? 20.376 5.934 -22.478 1.00 95.19 248 ASN A C 1
ATOM 2008 O O . ASN A 1 248 ? 21.504 5.443 -22.582 1.00 95.19 248 ASN A O 1
ATOM 2012 N N . TYR A 1 249 ? 19.518 5.549 -21.528 1.00 94.69 249 TYR A N 1
ATOM 2013 C CA . TYR A 1 249 ? 19.804 4.471 -20.598 1.00 94.69 249 TYR A CA 1
ATOM 2014 C C . TYR A 1 249 ? 20.023 3.157 -21.346 1.00 94.69 249 TYR A C 1
ATOM 2016 O O . TYR A 1 249 ? 19.203 2.710 -22.154 1.00 94.69 249 TYR A O 1
ATOM 2024 N N . ILE A 1 250 ? 21.138 2.511 -21.016 1.00 96.44 250 ILE A N 1
ATOM 2025 C CA . ILE A 1 250 ? 21.483 1.161 -21.440 1.00 96.44 250 ILE A CA 1
ATOM 2026 C C . ILE A 1 250 ? 22.039 0.445 -20.211 1.00 96.44 250 ILE A C 1
ATOM 2028 O O . ILE A 1 250 ? 23.014 0.905 -19.606 1.00 96.44 250 ILE A O 1
ATOM 2032 N N . SER A 1 251 ? 21.450 -0.697 -19.852 1.00 94.75 251 SER A N 1
ATOM 2033 C CA . SER A 1 251 ? 21.889 -1.478 -18.696 1.00 94.75 251 SER A CA 1
ATOM 2034 C C . SER A 1 251 ? 23.372 -1.839 -18.814 1.00 94.75 251 SER A C 1
ATOM 2036 O O . SER A 1 251 ? 23.833 -2.334 -19.843 1.00 94.75 251 SER A O 1
ATOM 2038 N N . LYS A 1 252 ? 24.162 -1.623 -17.757 1.00 93.94 252 LYS A N 1
ATOM 2039 C CA . LYS A 1 252 ? 25.583 -2.038 -17.735 1.00 93.94 252 LYS A CA 1
ATOM 2040 C C . LYS A 1 252 ? 25.755 -3.550 -17.555 1.00 93.94 252 LYS A C 1
ATOM 2042 O O . LYS A 1 252 ? 26.815 -4.084 -17.856 1.00 93.94 252 LYS A O 1
ATOM 2047 N N . TRP A 1 253 ? 24.702 -4.220 -17.109 1.00 92.56 253 TRP A N 1
ATOM 2048 C CA . TRP A 1 253 ? 24.595 -5.661 -16.917 1.00 92.56 253 TRP A CA 1
ATOM 2049 C C . TRP A 1 253 ? 23.798 -6.317 -18.055 1.00 92.56 253 TRP A C 1
ATOM 2051 O O . TRP A 1 253 ? 23.095 -5.636 -18.814 1.00 92.56 253 TRP A O 1
ATOM 2061 N N . GLU A 1 254 ? 23.931 -7.638 -18.175 1.00 95.31 254 GLU A N 1
ATOM 2062 C CA . GLU A 1 254 ? 23.120 -8.483 -19.057 1.00 95.31 254 GLU A CA 1
ATOM 2063 C C . GLU A 1 254 ? 21.989 -9.140 -18.255 1.00 95.31 254 GLU A C 1
ATOM 2065 O O . GLU A 1 254 ? 22.202 -9.638 -17.152 1.00 95.31 254 GLU A O 1
ATOM 2070 N N . CYS A 1 255 ? 20.772 -9.115 -18.791 1.00 95.56 255 CYS A N 1
ATOM 2071 C CA . CYS A 1 255 ? 19.584 -9.631 -18.135 1.00 95.56 255 CYS A CA 1
ATOM 2072 C C . CYS A 1 255 ? 19.554 -11.163 -18.124 1.00 95.56 255 CYS A C 1
ATOM 2074 O O . CYS A 1 255 ? 19.510 -11.821 -19.168 1.00 95.56 255 CYS A O 1
ATOM 2076 N N . SER A 1 256 ? 19.473 -11.712 -16.915 1.00 94.12 256 SER A N 1
ATOM 2077 C CA . SER A 1 256 ? 19.381 -13.142 -16.616 1.00 94.12 256 SER A CA 1
ATOM 2078 C C . SER A 1 256 ? 18.043 -13.535 -15.972 1.00 94.12 256 SER A C 1
ATOM 2080 O O . SER A 1 256 ? 17.947 -14.606 -15.386 1.00 94.12 256 SER A O 1
ATOM 2082 N N . CYS A 1 257 ? 16.987 -12.722 -16.119 1.00 93.62 257 CYS A N 1
ATOM 2083 C CA . CYS A 1 257 ? 15.708 -12.871 -15.396 1.00 93.62 257 CYS A CA 1
ATOM 2084 C C . CYS A 1 257 ? 14.920 -14.180 -15.627 1.00 93.62 257 CYS A C 1
ATOM 2086 O O . CYS A 1 257 ? 13.847 -14.351 -15.060 1.00 93.62 257 CYS A O 1
ATOM 2088 N N . GLY A 1 258 ? 15.384 -15.077 -16.500 1.00 91.44 258 GLY A N 1
ATOM 2089 C CA . GLY A 1 258 ? 14.744 -16.374 -16.754 1.00 91.44 258 GLY A CA 1
ATOM 2090 C C . GLY A 1 258 ? 13.460 -16.339 -17.593 1.00 91.44 258 GLY A C 1
ATOM 2091 O O . GLY A 1 258 ? 12.946 -17.398 -17.940 1.00 91.44 258 GLY A O 1
ATOM 2092 N N . SER A 1 259 ? 12.954 -15.158 -17.968 1.00 94.38 259 SER A N 1
ATOM 2093 C CA . SER A 1 259 ? 11.793 -15.039 -18.861 1.00 94.38 259 SER A CA 1
ATOM 2094 C C . SER A 1 259 ? 12.071 -15.635 -20.247 1.00 94.38 259 SER A C 1
ATOM 2096 O O . SER A 1 259 ? 13.170 -15.479 -20.788 1.00 94.38 259 SER A O 1
ATOM 2098 N N . ILE A 1 260 ? 11.056 -16.267 -20.849 1.00 93.88 260 ILE A N 1
ATOM 2099 C CA . ILE A 1 260 ? 11.143 -16.832 -22.205 1.00 93.88 260 ILE A CA 1
ATOM 2100 C C . ILE A 1 260 ? 11.427 -15.756 -23.263 1.00 93.88 260 ILE A C 1
ATOM 2102 O O . ILE A 1 260 ? 12.183 -15.996 -24.199 1.00 93.88 260 ILE A O 1
ATOM 2106 N N . ASP A 1 261 ? 10.906 -14.547 -23.046 1.00 91.75 261 ASP A N 1
ATOM 2107 C CA . ASP A 1 261 ? 11.108 -13.370 -23.895 1.00 91.75 261 ASP A CA 1
ATOM 2108 C C . ASP A 1 261 ? 12.150 -12.415 -23.280 1.00 91.75 261 ASP A C 1
ATOM 2110 O O . ASP A 1 261 ? 12.009 -11.190 -23.317 1.00 91.75 261 ASP A O 1
ATOM 2114 N N . CYS A 1 262 ? 13.192 -12.958 -22.640 1.00 96.50 262 CYS A N 1
ATOM 2115 C CA . CYS A 1 262 ? 14.236 -12.143 -22.025 1.00 96.50 262 CYS A CA 1
ATOM 2116 C C . CYS A 1 262 ? 14.959 -11.272 -23.068 1.00 96.50 262 CYS A C 1
ATOM 2118 O O . CYS A 1 262 ? 15.584 -11.780 -23.999 1.00 96.50 262 CYS A O 1
ATOM 2120 N N . ARG A 1 263 ? 14.942 -9.948 -22.859 1.00 97.19 263 ARG A N 1
ATOM 2121 C CA . ARG A 1 263 ? 15.555 -8.952 -23.756 1.00 97.19 263 ARG A CA 1
ATOM 2122 C C . ARG A 1 263 ? 17.080 -8.951 -23.755 1.00 97.19 263 ARG A C 1
ATOM 2124 O O . ARG A 1 263 ? 17.666 -8.358 -24.653 1.00 97.19 263 ARG A O 1
ATOM 2131 N N . LYS A 1 264 ? 17.727 -9.572 -22.759 1.00 96.19 264 LYS A N 1
ATOM 2132 C CA . LYS A 1 264 ? 19.190 -9.575 -22.511 1.00 96.19 264 LYS A CA 1
ATOM 2133 C C . LYS A 1 264 ? 19.808 -8.207 -22.223 1.00 96.19 264 LYS A C 1
ATOM 2135 O O . LYS A 1 264 ? 20.654 -8.101 -21.344 1.00 96.19 264 LYS A O 1
ATOM 2140 N N . LYS A 1 265 ? 19.375 -7.147 -22.890 1.00 97.25 265 LYS A N 1
ATOM 2141 C CA . LYS A 1 265 ? 19.802 -5.774 -22.650 1.00 97.25 265 LYS A CA 1
ATOM 2142 C C . LYS A 1 265 ? 18.576 -4.918 -22.389 1.00 97.25 265 LYS A C 1
ATOM 2144 O O . LYS A 1 265 ? 17.648 -4.948 -23.188 1.00 97.25 265 LYS A O 1
ATOM 2149 N N . ILE A 1 266 ? 18.576 -4.193 -21.275 1.00 97.62 266 ILE A N 1
ATOM 2150 C CA . ILE A 1 266 ? 17.461 -3.318 -20.905 1.00 97.62 266 ILE A CA 1
ATOM 2151 C C . ILE A 1 266 ? 17.826 -1.897 -21.298 1.00 97.62 266 ILE A C 1
ATOM 2153 O O . ILE A 1 266 ? 18.943 -1.446 -21.025 1.00 97.62 266 ILE A O 1
ATOM 2157 N N . THR A 1 267 ? 16.909 -1.208 -21.969 1.00 97.88 267 THR A N 1
ATOM 2158 C CA . THR A 1 267 ? 17.140 0.148 -22.473 1.00 97.88 267 THR A CA 1
ATOM 2159 C C . THR A 1 267 ? 16.006 1.082 -22.083 1.00 97.88 267 THR A C 1
ATOM 2161 O O . THR A 1 267 ? 14.864 0.653 -21.918 1.00 97.88 267 THR A O 1
ATOM 2164 N N . GLY A 1 268 ? 16.284 2.384 -22.025 1.00 96.50 268 GLY A N 1
ATOM 2165 C CA . GLY A 1 268 ? 15.245 3.393 -21.801 1.00 96.50 268 GLY A CA 1
ATOM 2166 C C . GLY A 1 268 ? 14.317 3.623 -22.994 1.00 96.50 268 GLY A C 1
ATOM 2167 O O . GLY A 1 268 ? 13.492 4.531 -22.977 1.00 96.50 268 GLY A O 1
ATOM 2168 N N . LYS A 1 269 ? 14.444 2.812 -24.051 1.00 97.69 269 LYS A N 1
ATOM 2169 C CA . LYS A 1 269 ? 13.533 2.784 -25.202 1.00 97.69 269 LYS A CA 1
ATOM 2170 C C . LYS A 1 269 ? 12.638 1.550 -25.208 1.00 97.69 269 LYS A C 1
ATOM 2172 O O . LYS A 1 269 ? 11.807 1.423 -26.103 1.00 97.69 269 LYS A O 1
ATOM 2177 N N . ASP A 1 270 ? 12.767 0.656 -24.231 1.00 98.19 270 ASP A N 1
ATOM 2178 C CA . ASP A 1 270 ? 12.018 -0.600 -24.212 1.00 98.19 270 ASP A CA 1
ATOM 2179 C C . ASP A 1 270 ? 10.497 -0.380 -24.154 1.00 98.19 270 ASP A C 1
ATOM 2181 O O . ASP A 1 270 ? 9.739 -1.145 -24.745 1.00 98.19 270 ASP A O 1
ATOM 2185 N N . TRP A 1 271 ? 10.033 0.711 -23.536 1.00 97.56 271 TRP A N 1
ATOM 2186 C CA . TRP A 1 271 ? 8.615 1.095 -23.516 1.00 97.56 271 TRP A CA 1
ATOM 2187 C C . TRP A 1 271 ? 8.036 1.396 -24.912 1.00 97.56 271 TRP A C 1
ATOM 2189 O O . TRP A 1 271 ? 6.820 1.410 -25.091 1.00 97.56 271 TRP A O 1
ATOM 2199 N N . ARG A 1 272 ? 8.879 1.609 -25.933 1.00 97.44 272 ARG A N 1
ATOM 2200 C CA . ARG A 1 272 ? 8.455 1.788 -27.335 1.00 97.44 272 ARG A CA 1
ATOM 2201 C C . ARG A 1 272 ? 8.148 0.462 -28.041 1.00 97.44 272 ARG A C 1
ATOM 2203 O O . ARG A 1 272 ? 7.657 0.474 -29.164 1.00 97.44 272 ARG A O 1
ATOM 2210 N N . ILE A 1 273 ? 8.456 -0.685 -27.432 1.00 97.31 273 ILE A N 1
ATOM 2211 C CA . ILE A 1 273 ? 8.211 -2.003 -28.028 1.00 97.31 273 ILE A CA 1
ATOM 2212 C C . ILE A 1 273 ? 6.709 -2.315 -27.960 1.00 97.31 273 ILE A C 1
ATOM 2214 O O . ILE A 1 273 ? 6.161 -2.445 -26.869 1.00 97.31 273 ILE A O 1
ATOM 2218 N N . ASN A 1 274 ? 6.055 -2.531 -29.109 1.00 97.19 274 ASN A N 1
ATOM 2219 C CA . ASN A 1 274 ? 4.604 -2.788 -29.180 1.00 97.19 274 ASN A CA 1
ATOM 2220 C C . ASN A 1 274 ? 4.135 -3.907 -28.239 1.00 97.19 274 ASN A C 1
ATOM 2222 O O . ASN A 1 274 ? 3.175 -3.730 -27.500 1.00 97.19 274 ASN A O 1
ATOM 2226 N N . LYS A 1 275 ? 4.857 -5.036 -28.191 1.00 96.50 275 LYS A N 1
ATOM 2227 C CA . LYS A 1 275 ? 4.526 -6.146 -27.279 1.00 96.50 275 LYS A CA 1
ATOM 2228 C C . LYS A 1 275 ? 4.577 -5.744 -25.799 1.00 96.50 275 LYS A C 1
ATOM 2230 O O . LYS A 1 275 ? 3.847 -6.309 -24.995 1.00 96.50 275 LYS A O 1
ATOM 2235 N N . ILE A 1 276 ? 5.448 -4.803 -25.429 1.00 97.56 276 ILE A N 1
ATOM 2236 C CA . ILE A 1 276 ? 5.557 -4.282 -24.059 1.00 97.56 276 ILE A CA 1
ATOM 2237 C C . ILE A 1 276 ? 4.406 -3.314 -23.778 1.00 97.56 276 ILE A C 1
ATOM 2239 O O . ILE A 1 276 ? 3.771 -3.430 -22.733 1.00 97.56 276 ILE A O 1
ATOM 2243 N N . GLN A 1 277 ? 4.083 -2.428 -24.726 1.00 97.94 277 GLN A N 1
ATOM 2244 C CA . GLN A 1 277 ? 2.923 -1.533 -24.629 1.00 97.94 277 GLN A CA 1
ATOM 2245 C C . GLN A 1 277 ? 1.612 -2.299 -24.468 1.00 97.94 277 GLN A C 1
ATOM 2247 O O . GLN A 1 277 ? 0.807 -1.957 -23.611 1.00 97.94 277 GLN A O 1
ATOM 2252 N N . GLU A 1 278 ? 1.417 -3.365 -25.244 1.00 96.81 278 GLU A N 1
ATOM 2253 C CA . GLU A 1 278 ? 0.256 -4.247 -25.111 1.00 96.81 278 GLU A CA 1
ATOM 2254 C C . GLU A 1 278 ? 0.248 -4.977 -23.761 1.00 96.81 278 GLU A C 1
ATOM 2256 O O . GLU A 1 278 ? -0.792 -5.051 -23.110 1.00 96.81 278 GLU A O 1
ATOM 2261 N N . LYS A 1 279 ? 1.406 -5.488 -23.316 1.00 96.31 279 LYS A N 1
ATOM 2262 C CA . LYS A 1 279 ? 1.540 -6.246 -22.061 1.00 96.31 279 LYS A CA 1
ATOM 2263 C C . LYS A 1 279 ? 1.199 -5.416 -20.820 1.00 96.31 279 LYS A C 1
ATOM 2265 O O . LYS A 1 279 ? 0.572 -5.950 -19.906 1.00 96.31 279 LYS A O 1
ATOM 2270 N N . TYR A 1 280 ? 1.644 -4.162 -20.771 1.00 97.50 280 TYR A N 1
ATOM 2271 C CA . TYR A 1 280 ? 1.489 -3.272 -19.611 1.00 97.50 280 TYR A CA 1
ATOM 2272 C C . TYR A 1 280 ? 0.567 -2.089 -19.901 1.00 97.50 280 TYR A C 1
ATOM 2274 O O . TYR A 1 280 ? 0.719 -1.026 -19.305 1.00 97.50 280 TYR A O 1
ATOM 2282 N N . LYS A 1 281 ? -0.363 -2.251 -20.847 1.00 95.75 281 LYS A N 1
ATOM 2283 C CA . LYS A 1 281 ? -1.289 -1.196 -21.255 1.00 95.75 281 LYS A CA 1
ATOM 2284 C C . LYS A 1 281 ? -1.916 -0.520 -20.031 1.00 95.75 281 LYS A C 1
ATOM 2286 O O . LYS A 1 281 ? -2.420 -1.203 -19.148 1.00 95.75 281 LYS A O 1
ATOM 2291 N N . ASP A 1 282 ? -1.863 0.811 -20.014 1.00 90.56 282 ASP A N 1
ATOM 2292 C CA . ASP A 1 282 ? -2.356 1.689 -18.943 1.00 90.56 282 ASP A CA 1
ATOM 2293 C C . ASP A 1 282 ? -1.635 1.556 -17.579 1.00 90.56 282 ASP A C 1
ATOM 2295 O O . ASP A 1 282 ? -1.885 2.361 -16.689 1.00 90.56 282 ASP A O 1
ATOM 2299 N N . HIS A 1 283 ? -0.653 0.658 -17.447 1.00 96.69 283 HIS A N 1
ATOM 2300 C CA . HIS A 1 283 ? 0.096 0.377 -16.215 1.00 96.69 283 HIS A CA 1
ATOM 2301 C C . HIS A 1 283 ? 1.580 0.787 -16.274 1.00 96.69 283 HIS A C 1
ATOM 2303 O O . HIS A 1 283 ? 2.415 0.251 -15.543 1.00 96.69 283 HIS A O 1
ATOM 2309 N N . PHE A 1 284 ? 1.935 1.728 -17.151 1.00 97.62 284 PHE A N 1
ATOM 2310 C CA . PHE A 1 284 ? 3.222 2.429 -17.102 1.00 97.62 284 PHE A CA 1
ATOM 2311 C C . PHE A 1 284 ? 3.169 3.609 -16.121 1.00 97.62 284 PHE A C 1
ATOM 2313 O O . PHE A 1 284 ? 2.094 4.041 -15.702 1.00 97.62 284 PHE A O 1
ATOM 2320 N N . SER A 1 285 ? 4.320 4.206 -15.809 1.00 94.31 285 SER A N 1
ATOM 2321 C CA . SER A 1 285 ? 4.353 5.485 -15.103 1.00 94.31 285 SER A CA 1
ATOM 2322 C C . SER A 1 285 ? 3.591 6.554 -15.905 1.00 94.31 285 SER A C 1
ATOM 2324 O O . SER A 1 285 ? 3.512 6.468 -17.141 1.00 94.31 285 SER A O 1
ATOM 2326 N N . PRO A 1 286 ? 3.033 7.593 -15.255 1.00 88.69 286 PRO A N 1
ATOM 2327 C CA . PRO A 1 286 ? 2.259 8.620 -15.951 1.00 88.69 286 PRO A CA 1
ATOM 2328 C C . PRO A 1 286 ? 2.999 9.275 -17.124 1.00 88.69 286 PRO A C 1
ATOM 2330 O O . PRO A 1 286 ? 2.402 9.466 -18.185 1.00 88.69 286 PRO A O 1
ATOM 2333 N N . LEU A 1 287 ? 4.301 9.551 -16.982 1.00 93.50 287 LEU A N 1
ATOM 2334 C CA . LEU A 1 287 ? 5.126 10.100 -18.061 1.00 93.50 287 LEU A CA 1
ATOM 2335 C C . LEU A 1 287 ? 5.246 9.146 -19.252 1.00 93.50 287 LEU A C 1
ATOM 2337 O O . LEU A 1 287 ? 5.103 9.574 -20.397 1.00 93.50 287 LEU A O 1
ATOM 2341 N N . ILE A 1 288 ? 5.499 7.860 -19.012 1.00 96.94 288 ILE A N 1
ATOM 2342 C CA . ILE A 1 288 ? 5.614 6.885 -20.099 1.00 96.94 288 ILE A CA 1
ATOM 2343 C C . ILE A 1 288 ? 4.255 6.689 -20.783 1.00 96.94 288 ILE A C 1
ATOM 2345 O O . ILE A 1 288 ? 4.183 6.748 -22.009 1.00 96.94 288 ILE A O 1
ATOM 2349 N N . ASN A 1 289 ? 3.162 6.594 -20.021 1.00 94.94 289 ASN A N 1
ATOM 2350 C CA . ASN A 1 289 ? 1.799 6.576 -20.564 1.00 94.94 289 ASN A CA 1
ATOM 2351 C C . ASN A 1 289 ? 1.503 7.820 -21.429 1.00 94.94 289 ASN A C 1
ATOM 2353 O O . ASN A 1 289 ? 0.929 7.708 -22.514 1.00 94.94 289 ASN A O 1
ATOM 2357 N N . LYS A 1 290 ? 1.916 9.015 -20.983 1.00 93.62 290 LYS A N 1
ATOM 2358 C CA . LYS A 1 290 ? 1.805 10.270 -21.745 1.00 93.62 290 LYS A CA 1
ATOM 2359 C C . LYS A 1 290 ? 2.598 10.206 -23.053 1.00 93.62 290 LYS A C 1
ATOM 2361 O O . LYS A 1 290 ? 2.061 10.584 -24.089 1.00 93.62 290 LYS A O 1
ATOM 2366 N N . ARG A 1 291 ? 3.831 9.686 -23.029 1.00 95.50 291 ARG A N 1
ATOM 2367 C CA . ARG A 1 291 ? 4.673 9.519 -24.228 1.00 95.50 291 ARG A CA 1
ATOM 2368 C C . ARG A 1 291 ? 4.098 8.502 -25.212 1.00 95.50 291 ARG A C 1
ATOM 2370 O O . ARG A 1 291 ? 4.099 8.778 -26.404 1.00 95.50 291 ARG A O 1
ATOM 2377 N N . ILE A 1 292 ? 3.574 7.372 -24.734 1.00 96.25 292 ILE A N 1
ATOM 2378 C CA . ILE A 1 292 ? 2.933 6.352 -25.582 1.00 96.25 292 ILE A CA 1
ATOM 2379 C C . ILE A 1 292 ? 1.733 6.944 -26.331 1.00 96.25 292 ILE A C 1
ATOM 2381 O O . ILE A 1 292 ? 1.592 6.708 -27.523 1.00 96.25 292 ILE A O 1
ATOM 2385 N N . LYS A 1 293 ? 0.909 7.771 -25.673 1.00 94.38 293 LYS A N 1
ATOM 2386 C CA . LYS A 1 293 ? -0.233 8.460 -26.311 1.00 94.38 293 LYS A CA 1
ATOM 2387 C C . LYS A 1 293 ? 0.167 9.471 -27.395 1.00 94.38 293 LYS A C 1
ATOM 2389 O O . LYS A 1 293 ? -0.701 9.914 -28.140 1.00 94.38 293 LYS A O 1
ATOM 2394 N N . MET A 1 294 ? 1.437 9.876 -27.437 1.00 92.50 294 MET A N 1
ATOM 2395 C CA . MET A 1 294 ? 1.985 10.823 -28.414 1.00 92.50 294 MET A CA 1
ATOM 2396 C C . MET A 1 294 ? 2.736 10.141 -29.570 1.00 92.50 294 MET A C 1
ATOM 2398 O O . MET A 1 294 ? 3.215 10.853 -30.454 1.00 92.50 294 MET A O 1
ATOM 2402 N N . LEU A 1 295 ? 2.885 8.808 -29.549 1.00 88.50 295 LEU A N 1
ATOM 2403 C CA . LEU A 1 295 ? 3.424 8.024 -30.670 1.00 88.50 295 LEU A CA 1
ATOM 2404 C C . LEU A 1 295 ? 2.400 7.914 -31.805 1.00 88.50 295 LEU A C 1
ATOM 2406 O O . LEU A 1 295 ? 2.851 7.971 -32.970 1.00 88.50 295 LEU A O 1
#

Nearest PDB structures (foldseek):
  5lsu-assembly2_B  TM=7.413E-01  e=3.081E-08  Homo sapiens
  8fbg-assembly1_A  TM=7.347E-01  e=3.703E-08  Mus musculus
  8xpt-assembly2_D  TM=7.197E-01  e=4.437E-06  Homo sapiens
  8xpt-assembly1_C  TM=7.159E-01  e=3.472E-06  Homo sapiens
  4jds-assembly4_D  TM=6.670E-01  e=1.014E-04  Homo sapiens

Mean predicted aligned error: 12.01 Å

Foldseek 3Di:
DDDDPVCVLFPDQAAFDVVLLVPDPFDKDKDFLVLVCVQQVWQCDADVVGHRPHGVVNCVVCVPVVVVLNVLLVPDDQPDFWEWECTPNGTDGPDDPSSSSNCVVVVHGITIYGHDYQLCVVSTGPDQGPVQAKDADPQWDWDQDPFPRIFIFGQAKAAAFRWGIFGGFDKFFPVVQVVLVVVVWDWFDQAPTIIGTHHQPPYPVNRAAADPPAQWFAPEQGIIGGNHIHHGGDTHHDHCCLGLQPQADKDPAFGPRPDPPGPRIHGSCVLVDPVNCVSCPVGGRPHSNVVVVVD